Protein AF-A0A2N5TWL6-F1 (afdb_monomer)

pLDDT: mean 75.56, std 17.13, range [39.62, 97.44]

Solvent-accessible surface area (backbone atoms only — not comparable to full-atom values): 13978 Å² total; per-residue (Å²): 141,89,87,80,73,68,68,62,58,56,53,51,53,52,52,51,52,52,50,53,55,50,52,58,57,51,69,76,65,36,68,67,57,56,50,50,53,51,52,51,49,52,54,28,63,77,66,73,46,66,86,82,38,71,69,51,47,62,73,70,51,79,78,61,102,57,103,65,89,71,70,50,68,64,61,54,50,51,50,52,50,51,52,49,51,48,55,58,71,73,41,99,45,65,68,59,52,53,47,63,76,38,37,84,79,45,46,76,77,69,58,65,79,58,70,73,56,57,61,70,65,57,77,73,71,50,74,66,55,50,50,52,51,51,61,70,41,40,67,57,52,54,50,48,51,53,51,51,54,48,50,51,52,38,38,78,72,46,52,53,86,68,28,65,62,75,75,52,84,70,46,73,64,57,49,38,63,69,49,49,51,55,50,52,52,52,51,54,53,49,54,51,51,51,52,51,51,51,50,51,51,52,51,49,52,51,51,51,49,52,51,50,53,50,52,52,52,50,50,51,53,50,50,52,52,51,52,51,51,50,50,53,52,52,59,61,71,77,108

Mean predicted aligned error: 21.71 Å

Foldseek 3Di:
DDPDPPPVVVVVVVVVVVVVVVVVVVVVPPVVVVLVVVLVVLLCVLVVHDCPDPVSCVVPPPDDVPPDPPPPSVVSVVVSVVSVVCVPVVDPPVVVVVCVVCVVVCVVVPPDPPVVVVVVVPPDDDPVNVVVVCVVCVVVVVVVVVVVVVVVVCVVVQNPDVGCVVVDPCDPVNCCVPPVVVVVVVVVVVVVVVVVVVVVVVVVVVVVVVVVVVVVVVVVVVVVVVVVVVVVVVVVVVD

Organism: NCBI:txid200324

Structure (mmCIF, N/CA/C/O backbone):
data_AF-A0A2N5TWL6-F1
#
_entry.id   AF-A0A2N5TWL6-F1
#
loop_
_atom_site.group_PDB
_atom_site.id
_atom_site.type_symbol
_atom_site.label_atom_id
_atom_site.label_alt_id
_atom_site.label_comp_id
_atom_site.label_asym_id
_atom_site.label_entity_id
_atom_site.label_seq_id
_atom_site.pdbx_PDB_ins_code
_atom_site.Cartn_x
_atom_site.Cartn_y
_atom_site.Cartn_z
_atom_site.occupancy
_atom_site.B_iso_or_equiv
_atom_site.auth_seq_id
_atom_site.auth_comp_id
_atom_site.auth_asym_id
_atom_site.auth_atom_id
_atom_site.pdbx_PDB_model_num
ATOM 1 N N . MET A 1 1 ? -27.521 4.608 87.056 1.00 39.62 1 MET A N 1
ATOM 2 C CA . MET A 1 1 ? -28.427 3.922 86.115 1.00 39.62 1 MET A CA 1
ATOM 3 C C . MET A 1 1 ? -28.570 4.838 84.912 1.00 39.62 1 MET A C 1
ATOM 5 O O . MET A 1 1 ? -29.406 5.727 84.935 1.00 39.62 1 MET A O 1
ATOM 9 N N . SER A 1 2 ? -27.660 4.702 83.948 1.00 49.22 2 SER A N 1
ATOM 10 C CA . SER A 1 2 ? -27.522 5.601 82.795 1.00 49.22 2 SER A CA 1
ATOM 11 C C . SER A 1 2 ? -27.322 4.747 81.548 1.00 49.22 2 SER A C 1
ATOM 13 O O . SER A 1 2 ? -26.208 4.605 81.067 1.00 49.22 2 SER A O 1
ATOM 15 N N . GLU A 1 3 ? -28.392 4.115 81.075 1.00 51.06 3 GLU A N 1
ATOM 16 C CA . GLU A 1 3 ? -28.376 3.259 79.882 1.00 51.06 3 GLU A CA 1
ATOM 17 C C . GLU A 1 3 ? -29.678 3.456 79.095 1.00 51.06 3 GLU A C 1
ATOM 19 O O . GLU A 1 3 ? -30.504 2.555 79.030 1.00 51.06 3 GLU A O 1
ATOM 24 N N . HIS A 1 4 ? -29.918 4.657 78.555 1.00 49.12 4 HIS A N 1
ATOM 25 C CA . HIS A 1 4 ? -31.037 4.897 77.620 1.00 49.12 4 HIS A CA 1
ATOM 26 C C . HIS A 1 4 ? -30.707 5.835 76.438 1.00 49.12 4 HIS A C 1
ATOM 28 O O . HIS A 1 4 ? -31.585 6.105 75.631 1.00 49.12 4 HIS A O 1
ATOM 34 N N . SER A 1 5 ? -29.460 6.298 76.267 1.00 53.78 5 SER A N 1
ATOM 35 C CA . SER A 1 5 ? -29.103 7.281 75.214 1.00 53.78 5 SER A CA 1
ATOM 36 C C . SER A 1 5 ? -28.429 6.703 73.960 1.00 53.78 5 SER A C 1
ATOM 38 O O . SER A 1 5 ? -28.051 7.462 73.074 1.00 53.78 5 SER A O 1
ATOM 40 N N . GLN A 1 6 ? -28.250 5.382 73.862 1.00 55.72 6 GLN A N 1
ATOM 41 C CA . GLN A 1 6 ? -27.539 4.755 72.736 1.00 55.72 6 GLN A CA 1
ATOM 42 C C . GLN A 1 6 ? -28.360 4.479 71.454 1.00 55.72 6 GLN A C 1
ATOM 44 O O . GLN A 1 6 ? -27.746 4.528 70.388 1.00 55.72 6 GLN A O 1
ATOM 49 N N . PRO A 1 7 ? -29.690 4.233 71.462 1.00 53.22 7 PRO A N 1
ATOM 50 C CA . PRO A 1 7 ? -30.394 3.918 70.215 1.00 53.22 7 PRO A CA 1
ATOM 51 C C . PRO A 1 7 ? -30.707 5.160 69.361 1.00 53.22 7 PRO A C 1
ATOM 53 O O . PRO A 1 7 ? -30.703 5.059 68.138 1.00 53.22 7 PRO A O 1
ATOM 56 N N . GLU A 1 8 ? -30.902 6.340 69.966 1.00 53.47 8 GLU A N 1
ATOM 57 C CA . GLU A 1 8 ? -31.200 7.572 69.211 1.00 53.47 8 GLU A CA 1
ATOM 58 C C . GLU A 1 8 ? -29.983 8.096 68.433 1.00 53.47 8 GLU A C 1
ATOM 60 O O . GLU A 1 8 ? -30.129 8.570 67.310 1.00 53.47 8 GLU A O 1
ATOM 65 N N . GLN A 1 9 ? -28.762 7.935 68.959 1.00 55.97 9 GLN A N 1
ATOM 66 C CA . GLN A 1 9 ? -27.545 8.358 68.249 1.00 55.97 9 GLN A CA 1
ATOM 67 C C . GLN A 1 9 ? -27.247 7.498 67.013 1.00 55.97 9 GLN A C 1
ATOM 69 O O . GLN A 1 9 ? -26.772 8.022 66.007 1.00 55.97 9 GLN A O 1
ATOM 74 N N . GLN A 1 10 ? -27.567 6.199 67.050 1.00 56.88 10 GLN A N 1
ATOM 75 C CA . GLN A 1 10 ? -27.437 5.327 65.876 1.00 56.88 10 GLN A CA 1
AT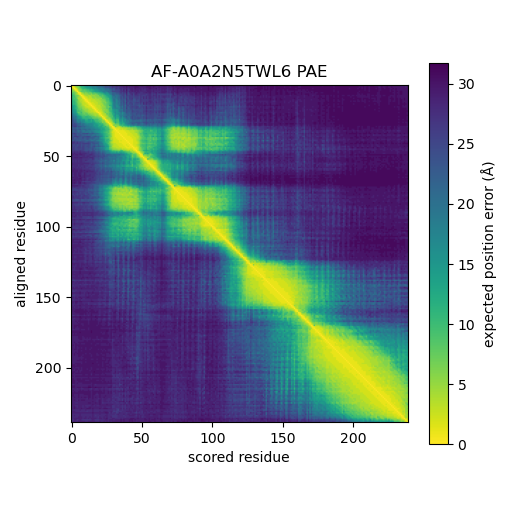OM 76 C C . GLN A 1 10 ? -28.517 5.606 64.826 1.00 56.88 10 GLN A C 1
ATOM 78 O O . GLN A 1 10 ? -28.239 5.526 63.630 1.00 56.88 10 GLN A O 1
ATOM 83 N N . GLN A 1 11 ? -29.724 5.982 65.254 1.00 56.84 11 GLN A N 1
ATOM 84 C CA . GLN A 1 11 ? -30.809 6.331 64.338 1.00 56.84 11 GLN A CA 1
ATOM 85 C C . GLN A 1 11 ? -30.557 7.680 63.645 1.00 56.84 11 GLN A C 1
ATOM 87 O O . GLN A 1 11 ? -30.797 7.805 62.445 1.00 56.84 11 GLN A O 1
ATOM 92 N N . GLN A 1 12 ? -29.976 8.651 64.358 1.00 58.12 12 GLN A N 1
ATOM 93 C CA . GLN A 1 12 ? -29.571 9.935 63.782 1.00 58.12 12 GLN A CA 1
ATOM 94 C C . GLN A 1 12 ? -28.422 9.773 62.769 1.00 58.12 12 GLN A C 1
ATOM 96 O O . GLN A 1 12 ? -28.482 10.335 61.681 1.00 58.12 12 GLN A O 1
ATOM 101 N N . GLN A 1 13 ? -27.428 8.922 63.063 1.00 59.19 13 GLN A N 1
ATOM 102 C CA . GLN A 1 13 ? -26.338 8.619 62.123 1.00 59.19 13 GLN A CA 1
ATOM 103 C C . GLN A 1 13 ? -26.802 7.889 60.855 1.00 59.19 13 GLN A C 1
ATOM 105 O O . GLN A 1 13 ? -26.223 8.096 59.790 1.00 59.19 13 GLN A O 1
ATOM 110 N N . GLN A 1 14 ? -27.838 7.049 60.943 1.00 58.53 14 GLN A N 1
ATOM 111 C CA . GLN A 1 14 ? -28.422 6.398 59.765 1.00 58.53 14 GLN A CA 1
ATOM 112 C C . GLN A 1 14 ? -29.234 7.368 58.901 1.00 58.53 14 GLN A C 1
ATOM 114 O O . GLN A 1 14 ? -29.199 7.252 57.677 1.00 58.53 14 GLN A O 1
ATOM 119 N N . LEU A 1 15 ? -29.925 8.335 59.510 1.00 54.72 15 LEU A N 1
ATOM 120 C CA . LEU A 1 15 ? -30.645 9.384 58.782 1.00 54.72 15 LEU A CA 1
ATOM 121 C C . LEU A 1 15 ? -29.687 10.349 58.073 1.00 54.72 15 LEU A C 1
ATOM 123 O O . LEU A 1 15 ? -29.940 10.700 56.922 1.00 54.72 15 LEU A O 1
ATOM 127 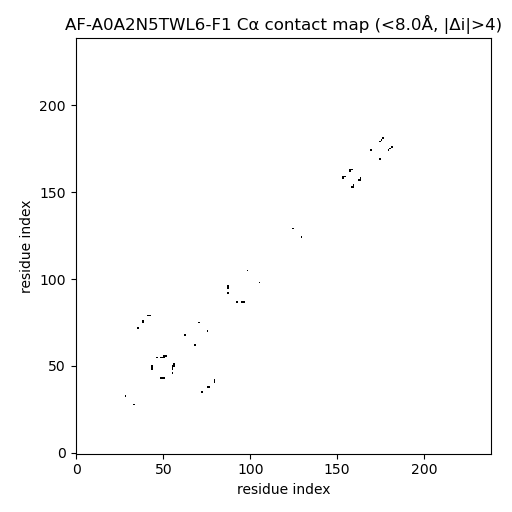N N . ASP A 1 16 ? -28.567 10.704 58.707 1.00 57.06 16 ASP A N 1
ATOM 128 C CA . ASP A 1 16 ? -27.529 11.534 58.085 1.00 57.06 16 ASP A CA 1
ATOM 129 C C . ASP A 1 16 ? -26.815 10.785 56.943 1.00 57.06 16 ASP A C 1
ATOM 131 O O . ASP A 1 16 ? -26.623 11.352 55.870 1.00 57.06 16 ASP A O 1
ATOM 135 N N . GLN A 1 17 ? -26.527 9.481 57.098 1.00 57.66 17 GLN A N 1
ATOM 136 C CA . GLN A 1 17 ? -25.982 8.657 56.003 1.00 57.66 17 GLN A CA 1
ATOM 137 C C . GLN A 1 17 ? -26.957 8.494 54.831 1.00 57.66 17 GLN A C 1
ATOM 139 O O . GLN A 1 17 ? -26.526 8.529 53.678 1.00 57.66 17 GLN A O 1
ATOM 144 N N . GLN A 1 18 ? -28.260 8.344 55.092 1.00 53.06 18 GLN A N 1
ATOM 145 C CA . GLN A 1 18 ? -29.265 8.303 54.025 1.00 53.06 18 GLN A CA 1
ATOM 146 C C . GLN A 1 18 ? -29.435 9.662 53.338 1.00 53.06 18 GLN A C 1
ATOM 148 O O . GLN A 1 18 ? -29.596 9.697 52.120 1.00 53.06 18 GLN A O 1
ATOM 153 N N . GLN A 1 19 ? -29.346 10.777 54.073 1.00 52.88 19 GLN A N 1
ATOM 154 C CA . GLN A 1 19 ? -29.359 12.113 53.471 1.00 52.88 19 GLN A CA 1
ATOM 155 C C . GLN A 1 19 ? -28.101 12.376 52.638 1.00 52.88 19 GLN A C 1
ATOM 157 O O . GLN A 1 19 ? -28.224 12.895 51.533 1.00 52.88 19 GLN A O 1
ATOM 162 N N . GLN A 1 20 ? -26.911 11.960 53.086 1.00 52.44 20 GLN A N 1
ATOM 163 C CA . GLN A 1 20 ? -25.685 12.092 52.289 1.00 52.44 20 GLN A CA 1
ATOM 164 C C . GLN A 1 20 ? -25.743 11.279 50.986 1.00 52.44 20 GLN A C 1
ATOM 166 O O . GLN A 1 20 ? -25.362 11.793 49.938 1.00 52.44 20 GLN A O 1
ATOM 171 N N . GLN A 1 21 ? -26.276 10.053 51.022 1.00 51.03 21 GLN A N 1
ATOM 172 C CA . GLN A 1 21 ? -26.441 9.233 49.813 1.00 51.03 21 GLN A CA 1
ATOM 173 C C . GLN A 1 21 ? -27.509 9.798 48.861 1.00 51.03 21 GLN A C 1
ATOM 175 O O . GLN A 1 21 ? -27.357 9.716 47.645 1.00 51.03 21 GLN A O 1
ATOM 180 N N . GLN A 1 22 ? -28.575 10.414 49.384 1.00 47.75 22 GLN A N 1
ATOM 181 C CA . GLN A 1 22 ? -29.578 11.088 48.550 1.00 47.75 22 GLN A CA 1
ATOM 182 C C . GLN A 1 22 ? -29.048 12.374 47.898 1.00 47.75 22 GLN A C 1
ATOM 184 O O . GLN A 1 22 ? -29.452 12.684 46.779 1.00 47.75 22 GLN A O 1
ATOM 189 N N . ILE A 1 23 ? -28.130 13.097 48.549 1.00 51.53 23 ILE A N 1
ATOM 190 C CA . ILE A 1 23 ? -27.499 14.298 47.979 1.00 51.53 23 ILE A CA 1
ATOM 191 C C . ILE A 1 23 ? -26.569 13.928 46.810 1.00 51.53 23 ILE A C 1
ATOM 193 O O . ILE A 1 23 ? -26.645 14.577 45.770 1.00 51.53 23 ILE A O 1
ATOM 197 N N . GLU A 1 24 ? -25.776 12.852 46.917 1.00 49.75 24 GLU A N 1
ATOM 198 C CA . GLU A 1 24 ? -24.920 12.383 45.807 1.00 49.75 24 GLU A CA 1
ATOM 199 C C . GLU A 1 24 ? -25.730 11.899 44.592 1.00 49.75 24 GLU A C 1
ATOM 201 O O . GLU A 1 24 ? -25.362 12.164 43.447 1.00 49.75 24 GLU A O 1
ATOM 206 N N . HIS A 1 25 ? -26.866 11.226 44.812 1.00 47.62 25 HIS A N 1
ATOM 207 C CA . HIS A 1 25 ? -27.729 10.792 43.710 1.00 47.62 25 HIS A CA 1
ATOM 208 C C . HIS A 1 25 ? -28.444 11.957 43.009 1.00 47.62 25 HIS A C 1
ATOM 210 O O . HIS A 1 25 ? -28.688 11.873 41.807 1.00 47.62 25 HIS A O 1
ATOM 216 N N . HIS A 1 26 ? -28.753 13.051 43.715 1.00 47.81 26 HIS A N 1
ATOM 217 C CA . HIS A 1 26 ? -29.396 14.213 43.097 1.00 47.81 26 HIS A CA 1
ATOM 218 C C . HIS A 1 26 ? -28.419 15.067 42.270 1.00 47.81 26 HIS A C 1
ATOM 220 O O . HIS A 1 26 ? -28.845 15.726 41.325 1.00 47.81 26 HIS A O 1
ATOM 226 N N . GLU A 1 27 ? -27.117 15.009 42.571 1.00 50.25 27 GLU A N 1
ATOM 227 C CA . GLU A 1 27 ? -26.067 15.715 41.821 1.00 50.25 27 GLU A CA 1
ATOM 228 C C . GLU A 1 27 ? -25.809 15.097 40.428 1.00 50.25 27 GLU A C 1
ATOM 230 O O . GLU A 1 27 ? -25.414 15.796 39.495 1.00 50.25 27 GLU A O 1
ATOM 235 N N . LEU A 1 28 ? -26.085 13.795 40.259 1.00 51.31 28 LEU A N 1
ATOM 236 C CA . LEU A 1 28 ? -25.957 13.070 38.984 1.00 51.31 28 LEU A CA 1
ATOM 237 C C . LEU A 1 28 ? -27.175 13.225 38.054 1.00 51.31 28 LEU A C 1
ATOM 239 O O . LEU A 1 28 ? -27.025 13.097 36.840 1.00 51.31 28 LEU A O 1
ATOM 243 N N . ASP A 1 29 ? -28.349 13.533 38.611 1.00 54.31 29 ASP A N 1
ATOM 244 C CA . ASP A 1 29 ? -29.627 13.679 37.896 1.00 54.31 29 ASP A CA 1
ATOM 245 C C . ASP A 1 29 ? -30.066 15.149 37.758 1.00 54.31 29 ASP A C 1
ATOM 247 O O . ASP A 1 29 ? -31.245 15.432 37.536 1.00 54.31 29 ASP A O 1
ATOM 251 N N . ASP A 1 30 ? -29.147 16.113 37.876 1.00 75.50 30 ASP A N 1
ATOM 252 C CA . ASP A 1 30 ? -29.475 17.511 37.596 1.00 75.50 30 ASP A CA 1
ATOM 253 C C . ASP A 1 30 ? -29.694 17.686 36.075 1.00 75.50 30 ASP A C 1
ATOM 255 O O . ASP A 1 30 ? -28.735 17.638 35.286 1.00 75.50 30 ASP A O 1
ATOM 259 N N . PRO A 1 31 ? -30.943 17.902 35.610 1.00 74.81 31 PRO A N 1
ATOM 260 C CA . PRO A 1 31 ? -31.242 18.016 34.184 1.00 74.81 31 PRO A CA 1
ATOM 261 C C . PRO A 1 31 ? -30.517 19.206 33.546 1.00 74.81 31 PRO A C 1
ATOM 263 O O . PRO A 1 31 ? -30.296 19.227 32.333 1.00 74.81 31 PRO A O 1
ATOM 266 N N . THR A 1 32 ? -30.123 20.197 34.351 1.00 75.94 32 THR A N 1
ATOM 267 C CA . THR A 1 32 ? -29.385 21.366 33.875 1.00 75.94 32 THR A CA 1
ATOM 268 C C . THR A 1 32 ? -27.921 21.038 33.583 1.00 75.94 32 THR A C 1
ATOM 270 O O . THR A 1 32 ? -27.389 21.500 32.569 1.00 75.94 32 THR A O 1
ATOM 273 N N . LEU A 1 33 ? -27.300 20.166 34.385 1.00 77.62 33 LEU A N 1
ATOM 274 C CA . LEU A 1 33 ? -25.947 19.657 34.161 1.00 77.62 33 LEU A CA 1
ATOM 275 C C . LEU A 1 33 ? -25.903 18.746 32.930 1.00 77.62 33 LEU A C 1
ATOM 277 O O . LEU A 1 33 ? -25.043 18.914 32.065 1.00 77.62 33 LEU A O 1
ATOM 281 N N . ALA A 1 34 ? -26.867 17.831 32.803 1.00 78.31 34 ALA A N 1
ATOM 282 C CA . ALA A 1 34 ? -26.981 16.958 31.636 1.00 78.31 34 ALA A CA 1
ATOM 283 C C . ALA A 1 34 ? -27.138 17.764 30.331 1.00 78.31 34 ALA A C 1
ATOM 285 O O . ALA A 1 34 ? -26.509 17.450 29.313 1.00 78.31 34 ALA A O 1
ATOM 286 N N . LEU A 1 35 ? -27.934 18.841 30.364 1.00 78.12 35 LEU A N 1
ATOM 287 C CA . LEU A 1 35 ? -28.104 19.737 29.222 1.00 78.12 35 LEU A CA 1
ATOM 288 C C . LEU A 1 35 ? -26.817 20.520 28.908 1.00 78.12 35 LEU A C 1
ATOM 290 O O . LEU A 1 35 ? -26.451 20.621 27.736 1.00 78.12 35 LEU A O 1
ATOM 294 N N . ASP A 1 36 ? -26.099 21.025 29.918 1.00 81.06 36 ASP A N 1
ATOM 295 C CA . ASP A 1 36 ? -24.818 21.719 29.714 1.00 81.06 36 ASP A CA 1
ATOM 296 C C . ASP A 1 36 ? -23.755 20.799 29.100 1.00 81.06 36 ASP A C 1
ATOM 298 O O . ASP A 1 36 ? -23.079 21.179 28.140 1.00 81.06 36 ASP A O 1
ATOM 302 N N . LEU A 1 37 ? -23.638 19.565 29.598 1.00 78.19 37 LEU A N 1
ATOM 303 C CA . LEU A 1 37 ? -22.708 18.568 29.065 1.00 78.19 37 LEU A CA 1
ATOM 304 C C . LEU A 1 37 ? -23.034 18.212 27.614 1.00 78.19 37 LEU A C 1
ATOM 306 O O . LEU A 1 37 ? -22.130 18.114 26.782 1.00 78.19 37 LEU A O 1
ATOM 310 N N . ARG A 1 38 ? -24.320 18.076 27.278 1.00 80.56 38 ARG A N 1
ATOM 311 C CA . ARG A 1 38 ? -24.752 17.794 25.906 1.00 80.56 38 ARG A CA 1
ATOM 312 C C . ARG A 1 38 ? -24.480 18.965 24.962 1.00 80.56 38 ARG A C 1
ATOM 314 O O . ARG A 1 38 ? -23.993 18.742 23.856 1.00 80.56 38 ARG A O 1
ATOM 321 N N . ILE A 1 39 ? -24.743 20.202 25.389 1.00 80.12 39 ILE A N 1
ATOM 322 C CA . ILE A 1 39 ? -24.415 21.409 24.610 1.00 80.12 39 ILE A CA 1
ATOM 323 C C . ILE A 1 39 ? -22.898 21.507 24.405 1.00 80.12 39 ILE A C 1
ATOM 325 O O . ILE A 1 39 ? -22.445 21.754 23.290 1.00 80.12 39 ILE A O 1
ATOM 329 N N . ARG A 1 40 ? -22.106 21.231 25.445 1.00 76.44 40 ARG A N 1
ATOM 330 C CA . ARG A 1 40 ? -20.639 21.206 25.374 1.00 76.44 40 ARG A CA 1
ATOM 331 C C . ARG A 1 40 ? -20.121 20.140 24.407 1.00 76.44 40 ARG A C 1
ATOM 333 O O . ARG A 1 40 ? -19.192 20.407 23.652 1.00 76.44 40 ARG A O 1
ATOM 340 N N . LEU A 1 41 ? -20.725 18.951 24.395 1.00 79.12 41 LEU A N 1
ATOM 341 C CA . LEU A 1 41 ? -20.386 17.893 23.442 1.00 79.12 41 LEU A CA 1
ATOM 342 C C . LEU A 1 41 ? -20.665 18.349 22.006 1.00 79.12 41 LEU A C 1
ATOM 344 O O . LEU A 1 41 ? -19.799 18.200 21.146 1.00 79.12 41 LEU A O 1
ATOM 348 N N . LEU A 1 42 ? -21.831 18.949 21.751 1.00 78.25 42 LEU A N 1
ATOM 349 C CA . LEU A 1 42 ? -22.169 19.483 20.429 1.00 78.25 42 LEU A CA 1
ATOM 350 C C . LEU A 1 42 ? -21.156 20.546 19.978 1.00 78.25 42 LEU A C 1
ATOM 352 O O . LEU A 1 42 ? -20.662 20.473 18.856 1.00 78.25 42 LEU A O 1
ATOM 356 N N . GLU A 1 43 ? -20.777 21.474 20.859 1.00 76.56 43 GLU A N 1
ATOM 357 C CA . GLU A 1 43 ? -19.728 22.468 20.586 1.00 76.56 43 GLU A CA 1
ATOM 358 C C . GLU A 1 43 ? -18.385 21.802 20.208 1.00 76.56 43 GLU A C 1
ATOM 360 O O . GLU A 1 43 ? -17.755 22.217 19.233 1.00 76.56 43 GLU A O 1
ATOM 365 N N . CYS A 1 44 ? -17.968 20.735 20.906 1.00 70.56 44 CYS A N 1
ATOM 366 C CA . CYS A 1 44 ? -16.760 19.960 20.576 1.00 70.56 44 CYS A CA 1
ATOM 367 C C . CYS A 1 44 ? -16.839 19.288 19.199 1.00 70.56 44 CYS A C 1
ATOM 369 O O . CYS A 1 44 ? -15.881 19.345 18.426 1.00 70.56 44 CYS A O 1
ATOM 371 N N . VAL A 1 45 ? -17.978 18.667 18.875 1.00 74.00 45 VAL A N 1
ATOM 372 C CA . VAL A 1 45 ? -18.185 17.970 17.595 1.00 74.00 45 VAL A CA 1
ATOM 373 C C . VAL A 1 45 ? -18.103 18.951 16.426 1.00 74.00 45 VAL A C 1
ATOM 375 O O . VAL A 1 45 ? -17.421 18.670 15.443 1.00 74.00 45 VAL A O 1
ATOM 378 N N . PHE A 1 46 ? -18.728 20.127 16.537 1.00 68.62 46 PHE A N 1
ATOM 379 C CA . PHE A 1 46 ? -18.660 21.147 15.485 1.00 68.62 46 PHE A CA 1
ATOM 380 C C . PHE A 1 46 ? -17.284 21.814 15.378 1.00 68.62 46 PHE A C 1
ATOM 382 O O . PHE A 1 46 ? -16.862 22.177 14.280 1.00 68.62 46 PHE A O 1
ATOM 389 N N . ALA A 1 47 ? -16.572 21.977 16.495 1.00 67.69 47 ALA A N 1
ATOM 390 C CA . ALA A 1 47 ? -15.232 22.558 16.505 1.00 67.69 47 ALA A CA 1
ATOM 391 C C . ALA A 1 47 ? -14.126 21.573 16.081 1.00 67.69 47 ALA A C 1
ATOM 393 O O . ALA A 1 47 ? -13.012 22.013 15.789 1.00 67.69 47 ALA A O 1
ATOM 394 N N . GLY A 1 48 ? -14.417 20.267 16.038 1.00 57.59 48 GLY A N 1
ATOM 395 C CA . GLY A 1 48 ? -13.476 19.225 15.624 1.00 57.59 48 GLY A CA 1
ATOM 396 C C . GLY A 1 48 ? -12.299 19.021 16.584 1.00 57.59 48 GLY A C 1
ATOM 397 O O . GLY A 1 48 ? -11.258 18.520 16.165 1.00 57.59 48 GLY A O 1
ATOM 398 N N . SER A 1 49 ? -12.422 19.427 17.852 1.00 54.34 49 SER A N 1
ATOM 399 C CA . SER A 1 49 ? -11.354 19.298 18.847 1.00 54.34 49 SER A CA 1
ATOM 400 C C . SER A 1 49 ? -11.878 18.819 20.198 1.00 54.34 49 SER A C 1
ATOM 402 O O . SER A 1 49 ? -12.991 19.146 20.611 1.00 54.34 49 SER A O 1
ATOM 404 N N . LEU A 1 50 ? -11.065 18.010 20.888 1.00 52.78 50 LEU A N 1
ATOM 405 C CA . LEU A 1 50 ? -11.347 17.616 22.265 1.00 52.78 50 LEU A CA 1
ATOM 406 C C . LEU A 1 50 ? -11.364 18.865 23.171 1.00 52.78 50 LEU A C 1
ATOM 408 O O . LEU A 1 50 ? -10.569 19.788 22.956 1.00 52.78 50 LEU A O 1
ATOM 412 N N . PRO A 1 51 ? -12.195 18.871 24.232 1.00 53.75 51 PRO A N 1
ATOM 413 C CA . PRO A 1 51 ? -12.357 20.011 25.142 1.00 53.75 51 PRO A CA 1
ATOM 414 C C . PRO A 1 51 ? -11.078 20.410 25.903 1.00 53.75 51 PRO A C 1
ATOM 416 O O . PRO A 1 51 ? -11.074 21.409 26.617 1.00 53.75 51 PRO A O 1
ATOM 419 N N . THR A 1 52 ? -9.989 19.652 25.759 1.00 51.91 52 THR A N 1
ATOM 420 C CA . THR A 1 52 ? -8.694 19.859 26.419 1.00 51.91 52 THR A CA 1
ATOM 421 C C . THR A 1 52 ? -7.759 20.826 25.685 1.00 51.91 52 THR A C 1
ATOM 423 O O . THR A 1 52 ? -6.693 21.146 26.204 1.00 51.91 52 THR A O 1
ATOM 426 N N . SER A 1 53 ? -8.115 21.318 24.492 1.00 48.44 53 SER A N 1
ATOM 427 C CA . SER A 1 53 ? -7.266 22.265 23.755 1.00 48.44 53 SER A CA 1
ATOM 428 C C . SER A 1 53 ? -7.445 23.705 24.258 1.00 48.44 53 SER A C 1
ATOM 430 O O . SER A 1 53 ? -8.554 24.233 24.281 1.00 48.44 53 SER A O 1
ATOM 432 N N . GLU A 1 54 ? -6.361 24.414 24.586 1.00 54.50 54 GLU A N 1
ATOM 433 C CA . GLU A 1 54 ? -6.420 25.838 24.975 1.00 54.50 54 GLU A CA 1
ATOM 434 C C . GLU A 1 54 ? -7.088 26.737 23.913 1.00 54.50 54 GLU A C 1
ATOM 436 O O . GLU A 1 54 ? -7.684 27.770 24.234 1.00 54.50 54 GLU A O 1
ATOM 441 N N . ALA A 1 55 ? -7.028 26.343 22.637 1.00 51.22 55 ALA A N 1
ATOM 442 C CA . ALA A 1 55 ? -7.716 27.028 21.545 1.00 51.22 55 ALA A CA 1
ATOM 443 C C . ALA A 1 55 ? -9.245 26.848 21.608 1.00 51.22 55 ALA A C 1
ATOM 445 O O . ALA A 1 55 ? -9.984 27.751 21.212 1.00 51.22 55 ALA A O 1
ATOM 446 N N . PHE A 1 56 ? -9.716 25.713 22.134 1.00 53.66 56 PHE A N 1
ATOM 447 C CA . PHE A 1 56 ? -11.129 25.427 22.385 1.00 53.66 56 PHE A CA 1
ATOM 448 C C . PHE A 1 56 ? -11.658 26.284 23.539 1.00 53.66 56 PHE A C 1
ATOM 450 O O . PHE A 1 56 ? -12.662 26.983 23.376 1.00 53.66 56 PHE A O 1
ATOM 457 N N . ALA A 1 57 ? -10.912 26.345 24.651 1.00 57.78 57 ALA A N 1
ATOM 458 C CA . ALA A 1 57 ? -11.226 27.237 25.763 1.00 57.78 57 ALA A CA 1
ATOM 459 C C . ALA A 1 57 ? -11.336 28.691 25.280 1.00 57.78 57 ALA A C 1
ATOM 461 O O . ALA A 1 57 ? -12.322 29.351 25.569 1.00 57.78 57 ALA A O 1
ATOM 462 N N . LYS A 1 58 ? -10.408 29.195 24.458 1.00 57.41 58 LYS A N 1
ATOM 463 C CA . LYS A 1 58 ? -10.452 30.590 23.972 1.00 57.41 58 LYS A CA 1
ATOM 464 C C . LYS A 1 58 ? -11.582 30.898 22.977 1.00 57.41 58 LYS A C 1
ATOM 466 O O . LYS A 1 58 ? -12.010 32.046 22.912 1.00 57.41 58 LYS A O 1
ATOM 471 N N . ARG A 1 59 ? -12.068 29.922 22.197 1.00 56.12 59 ARG A N 1
ATOM 472 C CA . ARG A 1 59 ? -13.139 30.148 21.200 1.00 56.12 59 ARG A CA 1
ATOM 473 C C . ARG A 1 59 ? -14.540 30.173 21.808 1.00 56.12 59 ARG A C 1
ATOM 475 O O . ARG A 1 59 ? -15.396 30.892 21.296 1.00 56.12 59 ARG A O 1
ATOM 482 N N . PHE A 1 60 ? -14.764 29.424 22.889 1.00 52.09 60 PHE A N 1
ATOM 483 C CA . PHE A 1 60 ? -16.078 29.315 23.534 1.00 52.09 60 PHE A CA 1
ATOM 484 C C . PHE A 1 60 ? -16.133 29.928 24.940 1.00 52.09 60 PHE A C 1
ATOM 486 O O . PHE A 1 60 ? -17.214 30.320 25.382 1.00 52.09 60 PHE A O 1
ATOM 493 N N . SER A 1 61 ? -14.993 30.124 25.618 1.00 50.66 61 SER A N 1
ATOM 494 C CA . SER A 1 61 ? -14.925 30.979 26.808 1.00 50.66 61 SER A CA 1
ATOM 495 C C . SER A 1 61 ? -14.867 32.441 26.373 1.00 50.66 61 SER A C 1
ATOM 497 O O . SER A 1 61 ? -13.830 33.084 26.243 1.00 50.66 61 SER A O 1
ATOM 499 N N . THR A 1 62 ? -16.038 33.021 26.155 1.00 47.62 62 THR A N 1
ATOM 500 C CA . THR A 1 62 ? -16.163 34.465 26.326 1.00 47.62 62 THR A CA 1
ATOM 501 C C . THR A 1 62 ? -16.165 34.736 27.829 1.00 47.62 62 THR A C 1
ATOM 503 O O . THR A 1 62 ? -17.233 34.844 28.432 1.00 47.62 62 THR A O 1
ATOM 506 N N . VAL A 1 63 ? -14.979 34.743 28.442 1.00 45.44 63 VAL A N 1
ATOM 507 C CA . VAL A 1 63 ? -14.788 35.217 29.816 1.00 45.44 63 VAL A CA 1
ATOM 508 C C . VAL A 1 63 ? -15.043 36.721 29.808 1.00 45.44 63 VAL A C 1
ATOM 510 O O . VAL A 1 63 ? -14.169 37.507 29.447 1.00 45.44 63 VAL A O 1
ATOM 513 N N . ASP A 1 64 ? -16.252 37.126 30.187 1.00 42.03 64 ASP A N 1
ATOM 514 C CA . ASP A 1 64 ? -16.464 38.475 30.696 1.00 42.03 64 ASP A CA 1
ATOM 515 C C . ASP A 1 64 ? -15.879 38.532 32.116 1.00 42.03 64 ASP A C 1
ATOM 517 O O . ASP A 1 64 ? -15.956 37.568 32.876 1.00 42.03 64 ASP A O 1
ATOM 521 N N . ARG A 1 65 ? -15.242 39.656 32.465 1.00 44.12 65 ARG A N 1
ATOM 522 C CA . ARG A 1 65 ? -14.444 39.896 33.691 1.00 44.12 65 ARG A CA 1
ATOM 523 C C . ARG A 1 65 ? -15.212 39.814 35.027 1.00 44.12 65 ARG A C 1
ATOM 525 O O . ARG A 1 65 ? -14.731 40.308 36.040 1.00 44.12 65 ARG A O 1
ATOM 532 N N . SER A 1 66 ? -16.387 39.204 35.050 1.00 40.16 66 SER A N 1
ATOM 533 C CA . SER A 1 66 ? -17.189 38.969 36.244 1.00 40.16 66 SER A CA 1
ATOM 534 C C . SER A 1 66 ? -17.562 37.493 36.243 1.00 40.16 66 SER A C 1
ATOM 536 O O . SER A 1 66 ? -18.271 37.056 35.340 1.00 40.16 66 SER A O 1
ATOM 538 N N . GLY A 1 67 ? -17.010 36.718 37.182 1.00 43.31 67 GLY A N 1
ATOM 539 C CA . GLY A 1 67 ? -17.058 35.250 37.257 1.00 43.31 67 GLY A CA 1
ATOM 540 C C . GLY A 1 67 ? -18.456 34.648 37.427 1.00 43.31 67 GLY A C 1
ATOM 541 O O . GLY A 1 67 ? -18.736 33.982 38.415 1.00 43.31 67 GLY A O 1
ATOM 542 N N . THR A 1 68 ? -19.320 34.856 36.440 1.00 41.75 68 THR A N 1
ATOM 543 C CA . THR A 1 68 ? -20.630 34.231 36.286 1.00 41.75 68 THR A CA 1
ATOM 544 C C . THR A 1 68 ? -20.653 33.593 34.901 1.00 41.75 68 THR A C 1
ATOM 546 O O . THR A 1 68 ? -20.582 34.275 33.882 1.00 41.75 68 THR A O 1
ATOM 549 N N . THR A 1 69 ? -20.675 32.264 34.846 1.00 49.88 69 THR A N 1
ATOM 550 C CA . THR A 1 69 ? -20.641 31.474 33.601 1.00 49.88 69 THR A CA 1
ATOM 551 C C . THR A 1 69 ? -22.008 31.376 32.915 1.00 49.88 69 THR A C 1
ATOM 553 O O . THR A 1 69 ? -22.189 30.597 31.984 1.00 49.88 69 THR A O 1
ATOM 556 N N . SER A 1 70 ? -22.987 32.182 33.322 1.00 49.78 70 SER A N 1
ATOM 557 C CA . SER A 1 70 ? -24.369 32.111 32.852 1.00 49.78 70 SER A CA 1
ATOM 558 C C . SER A 1 70 ? -24.643 33.038 31.665 1.00 49.78 70 SER A C 1
ATOM 560 O O . SER A 1 70 ? -25.598 33.815 31.664 1.00 49.78 70 SER A O 1
ATOM 562 N N . LYS A 1 71 ? -23.879 32.911 30.571 1.00 55.84 71 LYS A N 1
ATOM 563 C CA . LYS A 1 71 ? -24.518 33.198 29.276 1.00 55.84 71 LYS A CA 1
ATOM 564 C C . LYS A 1 71 ? -25.576 32.116 29.106 1.00 55.84 71 LYS A C 1
ATOM 566 O O . LYS A 1 71 ? -25.225 30.942 29.035 1.00 55.84 71 LYS A O 1
ATOM 571 N N . SER A 1 72 ? -26.846 32.528 29.161 1.00 66.69 72 SER A N 1
ATOM 572 C CA . SER A 1 72 ? -28.034 31.665 29.105 1.00 66.69 72 SER A CA 1
ATOM 573 C C . SER A 1 72 ? -27.807 30.490 28.152 1.00 66.69 72 SER A C 1
ATOM 575 O O . SER A 1 72 ? -27.382 30.715 27.018 1.00 66.69 72 SER A O 1
ATOM 577 N N . LEU A 1 73 ? -28.065 29.252 28.594 1.00 66.25 73 LEU A N 1
ATOM 578 C CA . LEU A 1 73 ? -27.910 28.036 27.776 1.00 66.25 73 LEU A CA 1
ATOM 579 C C . LEU A 1 73 ? -28.576 28.190 26.398 1.00 66.25 73 LEU A C 1
ATOM 581 O O . LEU A 1 73 ? -28.055 27.704 25.396 1.00 66.25 73 LEU A O 1
ATOM 585 N N . ALA A 1 74 ? -29.664 28.963 26.342 1.00 72.88 74 ALA A N 1
ATOM 586 C CA . ALA A 1 74 ? -30.346 29.345 25.114 1.00 72.88 74 ALA A CA 1
ATOM 587 C C . ALA A 1 74 ? -29.446 30.107 24.122 1.00 72.88 74 ALA A C 1
ATOM 589 O O . ALA A 1 74 ? -29.445 29.780 22.944 1.00 72.88 74 ALA A O 1
ATOM 590 N N . LEU A 1 75 ? -28.626 31.059 24.582 1.00 76.38 75 LEU A N 1
ATOM 591 C CA . LEU A 1 75 ? -27.706 31.829 23.729 1.00 76.38 75 LEU A CA 1
ATOM 592 C C . LEU A 1 75 ? -26.565 30.964 23.179 1.00 76.38 75 LEU A C 1
ATOM 594 O O . LEU A 1 75 ? -26.075 31.201 22.074 1.00 76.38 75 LEU A O 1
ATOM 598 N N . ARG A 1 76 ? -26.112 29.968 23.952 1.00 74.62 76 ARG A N 1
ATOM 599 C CA . ARG A 1 76 ? -25.101 29.003 23.489 1.00 74.62 76 ARG A CA 1
ATOM 600 C C . ARG A 1 76 ? -25.683 28.069 22.440 1.00 74.62 76 ARG A C 1
ATOM 602 O O . ARG A 1 76 ? -25.084 27.897 21.383 1.00 74.62 76 ARG A O 1
ATOM 609 N N . LEU A 1 77 ? -26.880 27.550 22.692 1.00 79.25 77 LEU A N 1
ATOM 610 C CA . LEU A 1 77 ? -27.610 26.721 21.741 1.00 79.25 77 LEU A CA 1
ATOM 611 C C . LEU A 1 77 ? -27.902 27.490 20.446 1.00 79.25 77 LEU A C 1
ATOM 613 O O . LEU A 1 77 ? -27.630 26.977 19.366 1.00 79.25 77 LEU A O 1
ATOM 617 N N . GLU A 1 78 ? -28.373 28.734 20.534 1.00 82.06 78 GLU A N 1
ATOM 618 C CA . GLU A 1 78 ? -28.630 29.594 19.372 1.00 82.06 78 GLU A CA 1
ATOM 619 C C . GLU A 1 78 ? -27.361 29.812 18.537 1.00 82.06 78 GLU A C 1
ATOM 621 O O . GLU A 1 78 ? -27.397 29.730 17.310 1.00 82.06 78 GLU A O 1
ATOM 626 N N . ARG A 1 79 ? -26.206 29.997 19.190 1.00 81.25 79 ARG A N 1
ATOM 627 C CA . ARG A 1 79 ? -24.914 30.097 18.501 1.00 81.25 79 ARG A CA 1
ATOM 628 C C . ARG A 1 79 ? -24.538 28.803 17.780 1.00 81.25 79 ARG A C 1
ATOM 630 O O . ARG A 1 79 ? -24.092 28.871 16.637 1.00 81.25 79 ARG A O 1
ATOM 637 N N . VAL A 1 80 ? -24.721 27.647 18.419 1.00 80.25 80 VAL A N 1
ATOM 638 C CA . VAL A 1 80 ? -24.466 26.334 17.800 1.00 80.25 80 VAL A CA 1
ATOM 639 C C . VAL A 1 80 ? -25.404 26.106 16.613 1.00 80.25 80 VAL A C 1
ATOM 641 O O . VAL A 1 80 ? -24.959 25.667 15.556 1.00 80.25 80 VAL A O 1
ATOM 644 N N . LEU A 1 81 ? -26.681 26.472 16.738 1.00 82.94 81 LEU A N 1
ATOM 645 C CA . LEU A 1 81 ? -27.643 26.395 15.639 1.00 82.94 81 LEU A CA 1
ATOM 646 C C . LEU A 1 81 ? -27.276 27.326 14.480 1.00 82.94 81 LEU A C 1
ATOM 648 O O . LEU A 1 81 ? -27.340 26.907 13.328 1.00 82.94 81 LEU A O 1
ATOM 652 N N . ALA A 1 82 ? -26.840 28.555 14.758 1.00 81.69 82 ALA A N 1
ATOM 653 C CA . ALA A 1 82 ? -26.367 29.475 13.726 1.00 81.69 82 ALA A CA 1
ATOM 654 C C . ALA A 1 82 ? -25.112 28.932 13.015 1.00 81.69 82 ALA A C 1
ATOM 656 O O . ALA A 1 82 ? -24.988 29.030 11.793 1.00 81.69 82 ALA A O 1
ATOM 657 N N . GLN A 1 83 ? -24.197 28.291 13.750 1.00 79.44 83 GLN A N 1
ATOM 658 C CA . GLN A 1 83 ? -23.040 27.606 13.166 1.00 79.44 83 GLN A CA 1
ATOM 659 C C . GLN A 1 83 ? -23.460 26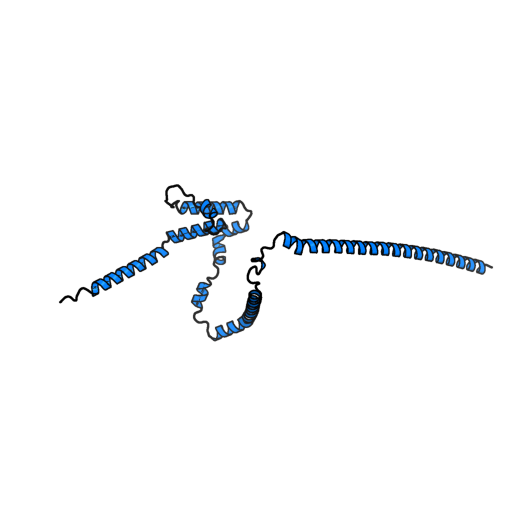.419 12.290 1.00 79.44 83 GLN A C 1
ATOM 661 O O . GLN A 1 83 ? -22.949 26.260 11.187 1.00 79.44 83 GLN A O 1
ATOM 666 N N . LEU A 1 84 ? -24.436 25.626 12.725 1.00 77.50 84 LEU A N 1
ATOM 667 C CA . LEU A 1 84 ? -24.986 24.528 11.934 1.00 77.50 84 LEU A CA 1
ATOM 668 C C . LEU A 1 84 ? -25.638 25.052 10.644 1.00 77.50 84 LEU A C 1
ATOM 670 O O . LEU A 1 84 ? -25.321 24.560 9.563 1.00 77.50 84 LEU A O 1
ATOM 674 N N . ALA A 1 85 ? -26.480 26.083 10.738 1.00 80.94 85 ALA A N 1
ATOM 675 C CA . ALA A 1 85 ? -27.136 26.706 9.588 1.00 80.94 85 ALA A CA 1
ATOM 676 C C . ALA A 1 85 ? -26.115 27.249 8.576 1.00 80.94 85 ALA A C 1
ATOM 678 O O . ALA A 1 85 ? -26.191 26.950 7.389 1.00 80.94 85 ALA A O 1
ATOM 679 N N . THR A 1 86 ? -25.086 27.955 9.051 1.00 81.00 86 THR A N 1
ATOM 680 C CA . THR A 1 86 ? -24.006 28.441 8.177 1.00 81.00 86 THR A CA 1
ATOM 681 C C . THR A 1 86 ? -23.202 27.305 7.541 1.00 81.00 86 THR A C 1
ATOM 683 O O . THR A 1 86 ? -22.859 27.400 6.367 1.00 81.00 86 THR A O 1
ATOM 686 N N . ILE A 1 87 ? -22.920 26.204 8.245 1.00 76.12 87 ILE A N 1
ATOM 687 C CA . ILE A 1 87 ? -22.236 25.033 7.663 1.00 76.12 87 ILE A CA 1
ATOM 688 C C . ILE A 1 87 ? -23.105 24.352 6.597 1.00 76.12 87 ILE A C 1
ATOM 690 O O . ILE A 1 87 ? -22.572 23.910 5.576 1.00 76.12 87 ILE A O 1
ATOM 694 N N . LEU A 1 88 ? -24.419 24.278 6.819 1.00 74.88 88 LEU A N 1
ATOM 695 C CA . LEU A 1 88 ? -25.367 23.737 5.845 1.00 74.88 88 LEU A CA 1
ATOM 696 C C . LEU A 1 88 ? -25.486 24.615 4.593 1.00 74.88 88 LEU A C 1
ATOM 698 O O . LEU A 1 88 ? -25.615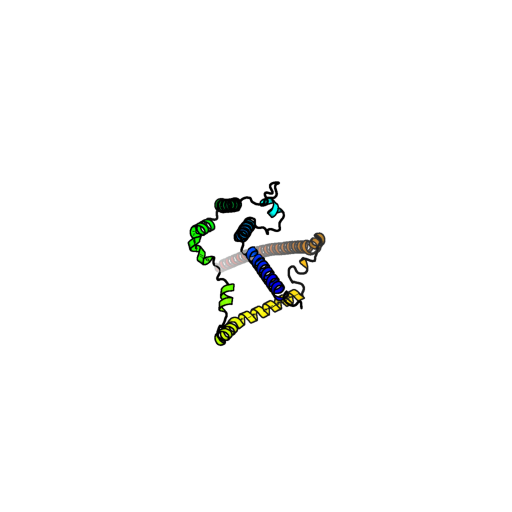 24.069 3.501 1.00 74.88 88 LEU A O 1
ATOM 702 N N . ASP A 1 89 ? -25.416 25.940 4.738 1.00 74.88 89 ASP A N 1
ATOM 703 C CA . ASP A 1 89 ? -25.583 26.880 3.622 1.00 74.88 89 ASP A CA 1
ATOM 704 C C . ASP A 1 89 ? -24.277 27.158 2.854 1.00 74.88 89 ASP A C 1
ATOM 706 O O . ASP A 1 89 ? -24.304 27.437 1.656 1.00 74.88 89 ASP A O 1
ATOM 710 N N . THR A 1 90 ? -23.115 27.092 3.514 1.00 69.56 90 THR A N 1
ATOM 711 C CA . THR A 1 90 ? -21.814 27.446 2.902 1.00 69.56 90 THR A CA 1
ATOM 712 C C . THR A 1 90 ? -21.171 26.316 2.103 1.00 69.56 90 THR A C 1
ATOM 714 O O . THR A 1 90 ? -20.358 26.585 1.216 1.00 69.56 90 THR A O 1
ATOM 717 N N . LYS A 1 91 ? -21.503 25.053 2.394 1.00 65.62 91 LYS A N 1
ATOM 718 C CA . LYS A 1 91 ? -20.990 23.885 1.664 1.00 65.62 91 LYS A CA 1
ATOM 719 C C . LYS A 1 91 ? -22.106 23.283 0.805 1.00 65.62 91 LYS A C 1
ATOM 721 O O . LYS A 1 91 ? -23.199 23.088 1.328 1.00 65.62 91 LYS A O 1
ATOM 726 N N . PRO A 1 92 ? -21.854 22.911 -0.466 1.00 62.31 92 PRO A N 1
ATOM 727 C CA . PRO A 1 92 ? -22.848 22.257 -1.318 1.00 62.31 92 PRO A CA 1
ATOM 728 C C . PRO A 1 92 ? -23.065 20.801 -0.875 1.00 62.31 92 PRO A C 1
ATOM 730 O O . PRO A 1 92 ? -22.636 19.857 -1.529 1.00 62.31 92 PRO A O 1
ATOM 733 N N . ASN A 1 93 ? -23.713 20.615 0.272 1.00 68.12 93 ASN A N 1
ATOM 734 C CA . ASN A 1 93 ? -24.060 19.319 0.841 1.00 68.12 93 ASN A CA 1
ATOM 735 C C . ASN A 1 93 ? -25.581 19.127 0.791 1.00 68.12 93 ASN A C 1
ATOM 737 O O . ASN A 1 93 ? -26.241 18.965 1.819 1.00 68.12 93 ASN A O 1
ATOM 741 N N . ASP A 1 94 ? -26.138 19.111 -0.424 1.00 76.25 94 ASP A N 1
ATOM 742 C CA . ASP A 1 94 ? -27.569 18.868 -0.663 1.00 76.25 94 ASP A CA 1
ATOM 743 C C . ASP A 1 94 ? -28.053 17.561 -0.019 1.00 76.25 94 ASP A C 1
ATOM 745 O O . ASP A 1 94 ? -29.187 17.479 0.451 1.00 76.25 94 ASP A O 1
ATOM 749 N N . ALA A 1 95 ? -27.184 16.548 0.054 1.00 76.81 95 ALA A N 1
ATOM 750 C CA . ALA A 1 95 ? -27.469 15.285 0.727 1.00 76.81 95 ALA A CA 1
ATOM 751 C C . ALA A 1 95 ? -27.708 15.471 2.235 1.00 76.81 95 ALA A C 1
ATOM 753 O O . ALA A 1 95 ? -28.700 14.976 2.762 1.00 76.81 95 ALA A O 1
ATOM 754 N N . ILE A 1 96 ? -26.850 16.238 2.917 1.00 79.12 96 ILE A N 1
ATOM 755 C CA . ILE A 1 96 ? -26.984 16.512 4.355 1.00 79.12 96 ILE A CA 1
ATOM 756 C C . ILE A 1 96 ? -28.206 17.398 4.603 1.00 79.12 96 ILE A C 1
ATOM 758 O O . ILE A 1 96 ? -28.963 17.156 5.537 1.00 79.12 96 ILE A O 1
ATOM 762 N N . ARG A 1 97 ? -28.466 18.377 3.730 1.00 79.62 97 ARG A N 1
ATOM 763 C CA . ARG A 1 97 ? -29.661 19.224 3.819 1.00 79.62 97 ARG A CA 1
ATOM 764 C C . ARG A 1 97 ? -30.952 18.412 3.696 1.00 79.62 97 ARG A C 1
ATOM 766 O O . ARG A 1 97 ? -31.845 18.575 4.521 1.00 79.62 97 ARG A O 1
ATOM 773 N N . ARG A 1 98 ? -31.045 17.515 2.707 1.00 80.69 98 ARG A N 1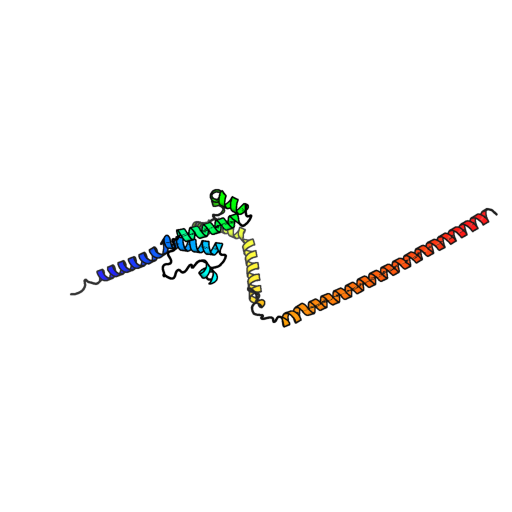
ATOM 774 C CA . ARG A 1 98 ? -32.199 16.610 2.534 1.00 80.69 98 ARG A CA 1
ATOM 775 C C . ARG A 1 98 ? -32.347 15.638 3.701 1.00 80.69 98 ARG A C 1
ATOM 777 O O . ARG A 1 98 ? -33.466 15.362 4.124 1.00 80.69 98 ARG A O 1
ATOM 784 N N . PHE A 1 99 ? -31.226 15.155 4.231 1.00 79.81 99 PHE A N 1
ATOM 785 C CA . PHE A 1 99 ? -31.193 14.274 5.391 1.00 79.81 99 PHE A CA 1
ATOM 786 C C . PHE A 1 99 ? -31.723 14.966 6.655 1.00 79.81 99 PHE A C 1
ATOM 788 O O . PHE A 1 99 ? -32.599 14.417 7.314 1.00 79.81 99 PHE A O 1
ATOM 795 N N . VAL A 1 100 ? -31.266 16.191 6.943 1.00 82.19 100 VAL A N 1
ATOM 796 C CA . VAL A 1 100 ? -31.743 17.007 8.076 1.00 82.19 100 VAL A CA 1
ATOM 797 C C . VAL A 1 100 ? -33.212 17.401 7.901 1.00 82.19 100 VAL A C 1
ATOM 799 O O . VAL A 1 100 ? -33.972 17.358 8.860 1.00 82.19 100 VAL A O 1
ATOM 802 N N . GLN A 1 101 ? -33.643 17.736 6.680 1.00 83.56 101 GLN A N 1
ATOM 803 C CA . GLN A 1 101 ? -35.058 18.010 6.382 1.00 83.56 101 GLN A CA 1
ATOM 804 C C . GLN A 1 101 ? -35.958 16.791 6.597 1.00 83.56 101 GLN A C 1
ATOM 806 O O . GLN A 1 101 ? -37.130 16.949 6.920 1.00 83.56 101 GLN A O 1
ATOM 811 N N . SER A 1 102 ? -35.409 15.591 6.419 1.00 86.88 102 SER A N 1
ATOM 812 C CA . SER A 1 102 ? -36.123 14.323 6.576 1.00 86.88 102 SER A CA 1
ATOM 813 C C . SER A 1 102 ? -35.699 13.604 7.857 1.00 86.88 102 SER A C 1
ATOM 815 O O . SER A 1 102 ? -35.642 12.376 7.872 1.00 86.88 102 SER A O 1
ATOM 817 N N . TYR A 1 103 ? -35.349 14.345 8.914 1.00 82.56 103 TYR A N 1
ATOM 818 C CA . TYR A 1 103 ? -34.826 13.749 10.144 1.00 82.56 103 TYR A CA 1
ATOM 819 C C . TYR A 1 103 ? -35.798 12.725 10.735 1.00 82.56 103 TYR A C 1
ATOM 821 O O . TYR A 1 103 ? -35.380 11.611 11.014 1.00 82.56 103 TYR A O 1
ATOM 829 N N . ASP A 1 104 ? -37.093 13.039 10.804 1.00 83.31 104 ASP A N 1
ATOM 830 C CA . ASP A 1 104 ? -38.116 12.134 11.352 1.00 83.31 104 ASP A CA 1
ATOM 831 C C . ASP A 1 104 ? -38.236 10.818 10.564 1.00 83.31 104 ASP A C 1
ATOM 833 O O . ASP A 1 104 ? -38.530 9.767 11.125 1.00 83.31 104 ASP A O 1
ATOM 837 N N . LEU A 1 105 ? -37.969 10.848 9.253 1.00 84.31 105 LEU A N 1
ATOM 838 C CA . LEU A 1 105 ? -37.972 9.648 8.411 1.00 84.31 105 LEU A CA 1
ATOM 839 C C . LEU A 1 105 ? -36.686 8.825 8.587 1.00 84.31 105 LEU A C 1
ATOM 841 O O . LEU A 1 105 ? -36.702 7.603 8.458 1.00 84.31 105 LEU A O 1
ATOM 845 N N . ASN A 1 106 ? -35.572 9.505 8.859 1.00 76.81 106 ASN A N 1
ATOM 846 C CA . ASN A 1 106 ? -34.255 8.900 9.040 1.00 76.81 106 ASN A CA 1
ATOM 847 C C . ASN A 1 106 ? -33.978 8.506 10.497 1.00 76.81 106 ASN A C 1
ATOM 849 O O . ASN A 1 106 ? -33.033 7.764 10.747 1.00 76.81 106 ASN A O 1
ATOM 853 N N . GLU A 1 107 ? -34.796 8.961 11.447 1.00 79.69 107 GLU A N 1
ATOM 854 C CA . GLU A 1 107 ? -34.681 8.682 12.879 1.00 79.69 107 GLU A CA 1
ATOM 855 C C . GLU A 1 107 ? -34.497 7.181 13.175 1.00 79.69 107 GLU A C 1
ATOM 857 O O . GLU A 1 107 ? -33.545 6.834 13.879 1.00 79.69 107 GLU A O 1
ATOM 862 N N . PRO A 1 108 ? -35.275 6.256 12.573 1.00 78.38 108 PRO A N 1
ATOM 863 C CA . PRO A 1 108 ? -35.134 4.827 12.851 1.00 78.38 108 PRO A CA 1
ATOM 864 C C . PRO A 1 108 ? -33.809 4.229 12.360 1.00 78.38 108 PRO A C 1
ATOM 866 O O . PRO A 1 108 ? -33.402 3.178 12.841 1.00 78.38 108 PRO A O 1
ATOM 869 N N . LEU A 1 109 ? -33.136 4.875 11.402 1.00 74.31 109 LEU A N 1
ATOM 870 C CA . LEU A 1 109 ? -31.847 4.431 10.860 1.00 74.31 109 LEU A CA 1
ATOM 871 C C . LEU A 1 109 ? -30.659 4.927 11.696 1.00 74.31 109 LEU A C 1
ATOM 873 O O . LEU A 1 109 ? -29.545 4.434 11.531 1.00 74.31 109 LEU A O 1
ATOM 877 N N . LEU A 1 110 ? -30.885 5.917 12.563 1.00 74.00 110 LEU A N 1
ATOM 878 C CA . LEU A 1 110 ? -29.858 6.523 13.414 1.00 74.00 110 LEU A CA 1
ATOM 879 C C . LEU A 1 110 ? -29.820 5.921 14.813 1.00 74.00 110 LEU A C 1
ATOM 881 O O . LEU A 1 110 ? -28.799 6.021 15.495 1.00 74.00 110 LEU A O 1
ATOM 885 N N . HIS A 1 111 ? -30.899 5.259 15.222 1.00 71.56 111 HIS A N 1
ATOM 886 C CA . HIS A 1 111 ? -30.888 4.389 16.385 1.00 71.56 111 HIS A CA 1
ATOM 887 C C . HIS A 1 111 ? -30.125 3.115 16.025 1.00 71.56 111 HIS A C 1
ATOM 889 O O . HIS A 1 111 ? -30.688 2.152 15.504 1.00 71.56 111 HIS A O 1
ATOM 895 N N . LEU A 1 112 ? -28.813 3.108 16.279 1.00 60.69 112 LEU A N 1
ATOM 896 C CA . LEU A 1 112 ? -28.061 1.857 16.286 1.00 60.69 112 LEU A CA 1
ATOM 897 C C . LEU A 1 112 ? -28.742 0.916 17.297 1.00 60.69 112 LEU A C 1
ATOM 899 O O . LEU A 1 112 ? -29.076 1.377 18.393 1.00 60.69 112 LEU A O 1
ATOM 903 N N . PRO A 1 113 ? -28.955 -0.374 16.967 1.00 60.41 113 PRO A N 1
ATOM 904 C CA . PRO A 1 113 ? -29.503 -1.335 17.913 1.00 60.41 113 PRO A CA 1
ATOM 905 C C . PRO A 1 113 ? -28.682 -1.271 19.189 1.00 60.41 113 PRO A C 1
ATOM 907 O O . PRO A 1 113 ? -27.482 -1.519 19.140 1.00 60.41 113 PRO A O 1
ATOM 910 N N . ASP A 1 114 ? -29.302 -0.892 20.299 1.00 54.88 114 ASP A N 1
ATOM 911 C CA . ASP A 1 114 ? -28.606 -0.668 21.556 1.00 54.88 114 ASP A CA 1
ATOM 912 C C . ASP A 1 114 ? -27.930 -1.982 21.985 1.00 54.88 114 ASP A C 1
ATOM 914 O O . ASP A 1 114 ? -28.576 -2.930 22.442 1.00 54.88 114 ASP A O 1
ATOM 918 N N . HIS A 1 115 ? -26.615 -2.090 21.771 1.00 52.25 115 HIS A N 1
ATOM 919 C CA . HIS A 1 115 ? -25.862 -3.327 22.015 1.00 52.25 115 HIS A CA 1
ATOM 920 C C . HIS A 1 115 ? -25.915 -3.705 23.505 1.00 52.25 115 HIS A C 1
ATOM 922 O O . HIS A 1 115 ? -25.715 -4.859 23.877 1.00 52.25 115 HIS A O 1
ATOM 928 N N . THR A 1 116 ? -26.232 -2.727 24.360 1.00 52.91 116 THR A N 1
ATOM 929 C CA . THR A 1 116 ? -26.420 -2.891 25.802 1.00 52.91 116 THR A CA 1
ATOM 930 C C . THR A 1 116 ? -27.800 -3.448 26.178 1.00 52.91 116 THR A C 1
ATOM 932 O O . THR A 1 116 ? -27.966 -4.012 27.260 1.00 52.91 116 THR A O 1
ATOM 935 N N . ALA A 1 117 ? -28.799 -3.346 25.296 1.00 48.59 117 ALA A N 1
ATOM 936 C CA . ALA A 1 117 ? -30.099 -3.991 25.471 1.00 48.59 117 ALA A CA 1
ATOM 937 C C . ALA A 1 117 ? -30.066 -5.458 25.008 1.00 48.59 117 ALA A C 1
ATOM 939 O O . ALA A 1 117 ? -30.698 -6.317 25.627 1.00 48.59 117 ALA A O 1
ATOM 940 N N . ALA A 1 118 ? -29.265 -5.770 23.982 1.00 50.44 118 ALA A N 1
ATOM 941 C CA . ALA A 1 118 ? -29.017 -7.146 23.547 1.00 50.44 118 ALA A CA 1
ATOM 942 C C . ALA A 1 118 ? -28.363 -7.997 24.654 1.00 50.44 118 ALA A C 1
ATOM 944 O O . ALA A 1 118 ? -28.695 -9.171 24.811 1.00 50.44 118 ALA A O 1
ATOM 945 N N . THR A 1 119 ? -27.503 -7.404 25.489 1.00 51.84 119 THR A N 1
ATOM 946 C CA . THR A 1 119 ? -26.902 -8.100 26.639 1.00 51.84 119 THR A CA 1
ATOM 947 C C . THR A 1 119 ? -27.858 -8.277 27.821 1.00 51.84 119 THR A C 1
ATOM 949 O O . THR A 1 119 ? -27.724 -9.253 28.556 1.00 51.84 119 THR A O 1
ATOM 952 N N . LYS A 1 120 ? -28.872 -7.414 27.989 1.00 53.47 120 LYS A N 1
ATOM 953 C CA . LYS A 1 120 ? -29.911 -7.580 29.029 1.00 53.47 120 LYS A CA 1
ATOM 954 C C . LYS A 1 120 ? -30.884 -8.726 28.723 1.00 53.47 120 LYS A C 1
ATOM 956 O O . LYS A 1 120 ? -31.348 -9.382 29.650 1.00 53.47 120 LYS A O 1
ATOM 961 N N . ASN A 1 121 ? -31.119 -9.023 27.443 1.00 51.75 121 ASN A N 1
ATOM 962 C CA . ASN A 1 121 ? -31.930 -10.164 26.993 1.00 51.75 121 ASN A CA 1
ATOM 963 C C . ASN A 1 121 ? -31.100 -11.433 26.706 1.00 51.75 121 ASN A C 1
ATOM 965 O O . ASN A 1 121 ? -31.655 -12.455 26.314 1.00 51.75 121 ASN A O 1
ATOM 969 N N . ALA A 1 122 ? -29.782 -11.411 26.940 1.00 55.97 122 ALA A N 1
ATOM 970 C CA . ALA A 1 122 ? -28.901 -12.578 26.795 1.00 55.97 122 ALA A CA 1
ATOM 971 C C . ALA A 1 122 ? -29.085 -13.636 27.909 1.00 55.97 122 ALA A C 1
ATOM 973 O O . ALA A 1 122 ? -28.424 -14.684 27.912 1.00 55.97 122 ALA A O 1
ATOM 974 N N . GLY A 1 123 ? -29.982 -13.373 28.863 1.00 60.72 123 GLY A N 1
ATOM 975 C CA . GLY A 1 123 ? -30.407 -14.320 29.882 1.00 60.72 123 GLY A CA 1
ATOM 976 C C . GLY A 1 123 ? -31.255 -15.437 29.278 1.00 60.72 123 GLY A C 1
ATOM 977 O O . GLY A 1 123 ? -32.469 -15.315 29.202 1.00 60.72 123 GLY A O 1
ATOM 978 N N . SER A 1 124 ? -30.595 -16.544 28.931 1.00 63.16 124 SER A N 1
ATOM 979 C CA . SER A 1 124 ? -31.176 -17.840 28.542 1.00 63.16 124 SER A CA 1
ATOM 980 C C . SER A 1 124 ? -31.421 -18.093 27.047 1.00 63.16 124 SER A C 1
ATOM 982 O O . SER A 1 124 ? -32.468 -18.608 26.668 1.00 63.16 124 SER A O 1
ATOM 984 N N . LEU A 1 125 ? -30.406 -17.890 26.201 1.00 66.44 125 LEU A N 1
ATOM 985 C CA . LEU A 1 125 ? -30.252 -18.782 25.036 1.00 66.44 125 LEU A CA 1
ATOM 986 C C . LEU A 1 125 ? -30.128 -20.231 25.543 1.00 66.44 125 LEU A C 1
ATOM 988 O O . LEU A 1 125 ? -29.354 -20.487 26.473 1.00 66.44 125 LEU A O 1
ATOM 992 N N . GLY A 1 126 ? -30.882 -21.170 24.973 1.00 82.50 126 GLY A N 1
ATOM 993 C CA . GLY A 1 126 ? -30.822 -22.584 25.351 1.00 82.50 126 GLY A CA 1
ATOM 994 C C . GLY A 1 126 ? -29.427 -23.175 25.108 1.00 82.50 126 GLY A C 1
ATOM 995 O O . GLY A 1 126 ? -28.694 -22.713 24.236 1.00 82.50 126 GLY A O 1
ATOM 996 N N . LEU A 1 127 ? -29.034 -24.219 25.850 1.00 82.69 127 LEU A N 1
ATOM 997 C CA . LEU A 1 127 ? -27.711 -24.854 25.685 1.00 82.69 127 LEU A CA 1
ATOM 998 C C . LEU A 1 127 ? -27.454 -25.286 24.225 1.00 82.69 127 LEU A C 1
ATOM 1000 O O . LEU A 1 127 ? -26.338 -25.153 23.734 1.00 82.69 127 LEU A O 1
ATOM 1004 N N . GLY A 1 128 ? -28.498 -25.744 23.525 1.00 85.88 128 GLY A N 1
ATOM 1005 C CA . GLY A 1 128 ? -28.433 -26.106 22.106 1.00 85.88 128 GLY A CA 1
ATOM 1006 C C . GLY A 1 128 ? -28.213 -24.913 21.172 1.00 85.88 128 GLY A C 1
ATOM 1007 O O . GLY A 1 128 ? -27.432 -25.018 20.236 1.00 85.88 128 GLY A O 1
ATOM 1008 N N . GLU A 1 129 ? -28.823 -23.762 21.456 1.00 86.62 129 GLU A N 1
ATOM 1009 C CA . GLU A 1 129 ? -28.627 -22.528 20.679 1.00 86.62 129 GLU A CA 1
ATOM 1010 C C . GLU A 1 129 ? -27.221 -21.969 20.895 1.00 86.62 129 GLU A C 1
ATOM 1012 O O . GLU A 1 129 ? -26.566 -21.552 19.947 1.00 86.6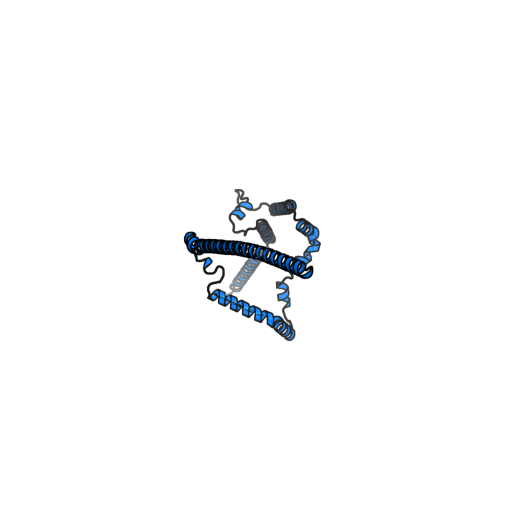2 129 GLU A O 1
ATOM 1017 N N . LYS A 1 130 ? -26.709 -22.041 22.132 1.00 87.50 130 LYS A N 1
ATOM 1018 C CA . LYS A 1 130 ? -25.318 -21.687 22.441 1.00 87.50 130 LYS A CA 1
ATOM 1019 C C . LYS A 1 130 ? -24.330 -22.615 21.733 1.00 87.50 130 LYS A C 1
ATOM 1021 O O . LYS A 1 130 ? -23.348 -22.133 21.186 1.00 87.50 130 LYS A O 1
ATOM 1026 N N . ALA A 1 131 ? -24.585 -23.925 21.726 1.00 86.69 131 ALA A N 1
ATOM 1027 C CA . ALA A 1 131 ? -23.741 -24.883 21.016 1.00 86.69 131 ALA A CA 1
ATOM 1028 C C . ALA A 1 131 ? -23.771 -24.647 19.498 1.00 86.69 131 ALA A C 1
ATOM 1030 O O . ALA A 1 131 ? -22.720 -24.646 18.869 1.00 86.69 131 ALA A O 1
ATOM 1031 N N . SER A 1 132 ? -24.950 -24.376 18.929 1.00 90.06 132 SER A N 1
ATOM 1032 C CA . SER A 1 132 ? -25.096 -24.031 17.511 1.00 90.06 132 SER A CA 1
ATOM 1033 C C . SER A 1 132 ? -24.339 -22.751 17.162 1.00 90.06 132 SER A C 1
ATOM 1035 O O . SER A 1 132 ? -23.611 -22.737 16.179 1.00 90.06 132 SER A O 1
ATOM 1037 N N . LEU A 1 133 ? -24.446 -21.711 17.995 1.00 89.44 133 LEU A N 1
ATOM 1038 C CA . LEU A 1 133 ? -23.738 -20.445 17.799 1.00 89.44 133 LEU A CA 1
ATOM 1039 C C . LEU A 1 133 ? -22.216 -20.619 17.873 1.00 89.44 133 LEU A C 1
ATOM 1041 O O . LEU A 1 133 ? -21.492 -20.015 17.094 1.00 89.44 133 LEU A O 1
ATOM 1045 N N . VAL A 1 134 ? -21.718 -21.450 18.793 1.00 91.00 134 VAL A N 1
ATOM 1046 C CA . VAL A 1 134 ? -20.278 -21.733 18.909 1.00 91.00 134 VAL A CA 1
ATOM 1047 C C . VAL A 1 134 ? -19.762 -22.515 17.701 1.00 91.00 134 VAL A C 1
ATOM 1049 O O . VAL A 1 134 ? -18.663 -22.236 17.239 1.00 91.00 134 VAL A O 1
ATOM 1052 N N . VAL A 1 135 ? -20.540 -23.465 17.176 1.00 92.94 135 VAL A N 1
ATOM 1053 C CA . VAL A 1 135 ? -20.175 -24.207 15.957 1.00 92.94 135 VAL A CA 1
ATOM 1054 C C . VAL A 1 135 ? -20.220 -23.297 14.728 1.00 92.94 135 VAL A C 1
ATOM 1056 O O . VAL A 1 135 ? -19.339 -23.366 13.881 1.00 92.94 135 VAL A O 1
ATOM 1059 N N . GLU A 1 136 ? -21.207 -22.408 14.642 1.00 93.88 136 GLU A N 1
ATOM 1060 C CA . GLU A 1 136 ? -21.309 -21.429 13.556 1.00 93.88 136 GLU A CA 1
ATOM 1061 C C . GLU A 1 136 ? -20.172 -20.397 13.599 1.00 93.88 136 GLU A C 1
ATOM 1063 O O . GLU A 1 136 ? -19.618 -20.050 12.559 1.00 93.88 136 GLU A O 1
ATOM 1068 N N . ALA A 1 137 ? -19.771 -19.966 14.798 1.00 94.06 137 ALA A N 1
ATOM 1069 C CA . ALA A 1 137 ? -18.673 -19.026 15.011 1.00 94.06 137 ALA A CA 1
ATOM 1070 C C . ALA A 1 137 ? -17.278 -19.684 15.032 1.00 94.06 137 ALA A C 1
ATOM 1072 O O . ALA A 1 137 ? -16.276 -18.973 15.096 1.00 94.06 137 ALA A O 1
ATOM 1073 N N . GLU A 1 138 ? -17.171 -21.017 14.974 1.00 95.12 138 GLU A N 1
ATOM 1074 C CA . GLU A 1 138 ? -15.893 -21.746 14.959 1.00 95.12 138 GLU A CA 1
ATOM 1075 C C . GLU A 1 138 ? -14.881 -21.185 13.938 1.00 95.12 138 GLU A C 1
ATOM 1077 O O . GLU A 1 138 ? -13.759 -20.862 14.347 1.00 95.12 138 GLU A O 1
ATOM 1082 N N . PRO A 1 139 ? -15.217 -21.014 12.639 1.00 95.19 139 PRO A N 1
ATOM 1083 C CA . PRO A 1 139 ? -14.253 -20.513 11.662 1.00 95.19 139 PRO A CA 1
ATOM 1084 C C . PRO A 1 139 ? -13.769 -19.095 11.989 1.00 95.19 139 PRO A C 1
ATOM 1086 O O . PRO A 1 139 ? -12.590 -18.792 11.800 1.00 95.19 139 PRO A O 1
ATOM 1089 N N . GLU A 1 140 ? -14.648 -18.243 12.523 1.00 95.88 140 GLU A N 1
ATOM 1090 C CA . GLU A 1 140 ? -14.301 -16.879 12.928 1.00 95.88 140 GLU A CA 1
ATOM 1091 C C . GLU A 1 140 ? -13.375 -16.877 14.148 1.00 95.88 140 GLU A C 1
ATOM 1093 O O . GLU A 1 140 ? -12.396 -16.135 14.175 1.00 95.88 140 GLU A O 1
ATOM 1098 N N . ILE A 1 141 ? -13.625 -17.749 15.129 1.00 95.12 141 ILE A N 1
ATOM 1099 C CA . ILE A 1 141 ? -12.782 -17.896 16.323 1.00 95.12 141 ILE A CA 1
ATOM 1100 C C . ILE A 1 141 ? -11.385 -18.393 15.939 1.00 95.12 141 ILE A C 1
ATOM 1102 O O . ILE A 1 141 ? -10.393 -17.864 16.437 1.00 95.12 141 ILE A O 1
ATOM 1106 N N . VAL A 1 142 ? -11.282 -19.368 15.031 1.00 96.50 142 VAL A N 1
ATOM 1107 C CA . VAL A 1 142 ? -9.988 -19.870 14.536 1.00 96.50 142 VAL A CA 1
ATOM 1108 C C . VAL A 1 142 ? -9.235 -18.784 13.766 1.00 96.50 142 VAL A C 1
ATOM 1110 O O . VAL A 1 142 ? -8.023 -18.622 13.924 1.00 96.50 142 VAL A O 1
ATOM 1113 N N . GLN A 1 143 ? -9.937 -18.003 12.945 1.00 96.88 143 GLN A N 1
ATOM 1114 C CA . GLN A 1 143 ? -9.327 -16.891 12.225 1.00 96.88 143 GLN A CA 1
ATOM 1115 C C . GLN A 1 143 ? -8.855 -15.786 13.178 1.00 96.88 143 GLN A C 1
ATOM 1117 O O . GLN A 1 143 ? -7.755 -15.255 13.007 1.00 96.88 143 GLN A O 1
ATOM 1122 N N . LEU A 1 144 ? -9.655 -15.471 14.197 1.00 96.12 144 LEU A N 1
ATOM 1123 C CA . LEU A 1 144 ? -9.311 -14.503 15.229 1.00 96.12 144 LEU A CA 1
ATOM 1124 C C . LEU A 1 144 ? -8.107 -14.971 16.051 1.00 96.12 144 LEU A C 1
ATOM 1126 O O . LEU A 1 144 ? -7.213 -14.177 16.311 1.00 96.12 144 LEU A O 1
ATOM 1130 N N . GLU A 1 145 ? -8.039 -16.251 16.413 1.00 96.25 145 GLU A N 1
ATOM 1131 C CA . GLU A 1 145 ? -6.895 -16.839 17.118 1.00 96.25 145 GLU A CA 1
ATOM 1132 C C . GLU A 1 145 ? -5.603 -16.692 16.310 1.00 96.25 145 GLU A C 1
ATOM 1134 O O . GLU A 1 145 ? -4.591 -16.222 16.835 1.00 96.25 145 GLU A O 1
ATOM 1139 N N . ARG A 1 146 ? -5.656 -16.986 15.006 1.00 96.38 146 ARG A N 1
ATOM 1140 C CA . ARG A 1 146 ? -4.522 -16.782 14.102 1.00 96.38 146 ARG A CA 1
ATOM 1141 C C . ARG A 1 146 ? -4.103 -15.313 14.033 1.00 96.38 146 ARG A C 1
ATOM 1143 O O . ARG A 1 146 ? -2.907 -15.032 14.082 1.00 96.38 146 ARG A O 1
ATOM 1150 N N . ALA A 1 147 ? -5.064 -14.396 13.927 1.00 94.94 147 ALA A N 1
ATOM 1151 C CA . ALA A 1 147 ? -4.797 -12.961 13.879 1.00 94.94 147 ALA A CA 1
ATOM 1152 C C . ALA A 1 147 ? -4.207 -12.445 15.201 1.00 94.94 147 ALA A C 1
ATOM 1154 O O . ALA A 1 147 ? -3.248 -11.682 15.189 1.00 94.94 147 ALA A O 1
ATOM 1155 N N . LEU A 1 148 ? -4.719 -12.899 16.346 1.00 95.44 148 LEU A N 1
ATOM 1156 C CA . LEU A 1 148 ? -4.188 -12.541 17.662 1.00 95.44 148 LEU A CA 1
ATOM 1157 C C . LEU A 1 148 ? -2.766 -13.071 17.860 1.00 95.44 148 LEU A C 1
ATOM 1159 O O . LEU A 1 148 ? -1.913 -12.338 18.351 1.00 95.44 148 LEU A O 1
ATOM 1163 N N . ARG A 1 149 ? -2.478 -14.297 17.411 1.00 94.94 149 ARG A N 1
ATOM 1164 C CA . ARG A 1 149 ? -1.118 -14.850 17.432 1.00 94.94 149 ARG A CA 1
ATOM 1165 C C . ARG A 1 149 ? -0.170 -14.079 16.511 1.00 94.94 149 ARG A C 1
ATOM 1167 O O . ARG A 1 149 ? 1.000 -13.905 16.837 1.00 94.94 149 ARG A O 1
ATOM 1174 N N . GLU A 1 150 ? -0.652 -13.615 15.361 1.00 94.25 150 GLU A N 1
ATOM 1175 C CA . GLU A 1 150 ? 0.119 -12.741 14.474 1.00 94.25 150 GLU A CA 1
ATOM 1176 C C . GLU A 1 150 ? 0.412 -11.393 15.137 1.00 94.25 150 GLU A C 1
ATOM 1178 O O . GLU A 1 150 ? 1.558 -10.949 15.118 1.00 94.25 150 GLU A O 1
ATOM 1183 N N . ILE A 1 151 ? -0.582 -10.786 15.789 1.00 89.31 151 ILE A N 1
ATOM 1184 C CA . ILE A 1 151 ? -0.413 -9.545 16.551 1.00 89.31 151 ILE A CA 1
ATOM 1185 C C . ILE A 1 151 ? 0.607 -9.739 17.678 1.00 89.31 151 ILE A C 1
ATOM 1187 O O . ILE A 1 151 ? 1.519 -8.932 17.801 1.00 89.31 151 ILE A O 1
ATOM 1191 N N . GLU A 1 152 ? 0.519 -10.823 18.451 1.00 91.56 152 GLU A N 1
ATOM 1192 C CA . GLU A 1 152 ? 1.477 -11.143 19.520 1.00 91.56 152 GLU A CA 1
ATOM 1193 C C . GLU A 1 152 ? 2.898 -11.356 18.975 1.00 91.56 152 GLU A C 1
ATOM 1195 O O . GLU A 1 152 ? 3.889 -10.888 19.540 1.00 91.56 152 GLU A O 1
ATOM 1200 N N . LEU A 1 153 ? 3.024 -12.026 17.830 1.00 92.06 153 LEU A N 1
ATOM 1201 C CA . LEU A 1 153 ? 4.307 -12.210 17.163 1.00 92.06 153 LEU A CA 1
ATOM 1202 C C . LEU A 1 153 ? 4.875 -10.866 16.678 1.00 92.06 153 LEU A C 1
ATOM 1204 O O . LEU A 1 153 ? 6.069 -10.612 16.842 1.00 92.06 153 LEU A O 1
ATOM 1208 N N . LEU A 1 154 ? 4.048 -9.992 16.107 1.00 88.00 154 LEU A N 1
ATOM 1209 C CA . LEU A 1 154 ? 4.464 -8.650 15.695 1.00 88.00 154 LEU A CA 1
ATOM 1210 C C . LEU A 1 154 ? 4.860 -7.792 16.901 1.00 88.00 154 LEU A C 1
ATOM 1212 O O . LEU A 1 154 ? 5.870 -7.089 16.843 1.00 88.00 154 LEU A O 1
ATOM 1216 N N . ASP A 1 155 ? 4.136 -7.911 18.008 1.00 87.62 155 ASP A N 1
ATOM 1217 C CA . ASP A 1 155 ? 4.426 -7.200 19.249 1.00 87.62 155 ASP A CA 1
ATOM 1218 C C . ASP A 1 155 ? 5.738 -7.682 19.890 1.00 87.62 155 ASP A C 1
ATOM 1220 O O . ASP A 1 155 ? 6.620 -6.875 20.179 1.00 87.62 155 ASP A O 1
ATOM 1224 N N . SER A 1 156 ? 5.964 -9.001 19.971 1.00 87.44 156 SER A N 1
ATOM 1225 C CA . SER A 1 156 ? 7.226 -9.577 20.475 1.00 87.44 156 SER A CA 1
ATOM 1226 C C . SER A 1 156 ? 8.453 -9.189 19.641 1.00 87.44 156 SER A C 1
ATOM 1228 O O . SER A 1 156 ? 9.568 -9.104 20.157 1.00 87.44 156 SER A O 1
ATOM 1230 N N . ARG A 1 157 ? 8.264 -8.908 18.347 1.00 82.94 157 ARG A N 1
ATOM 1231 C CA . ARG A 1 157 ? 9.312 -8.380 17.458 1.00 82.94 157 ARG A CA 1
ATOM 1232 C C . ARG A 1 157 ? 9.523 -6.867 17.593 1.00 82.94 157 ARG A C 1
ATOM 1234 O O . ARG A 1 157 ? 10.442 -6.333 16.969 1.00 82.94 157 ARG A O 1
ATOM 1241 N N . GLY A 1 158 ? 8.718 -6.186 18.406 1.00 76.44 158 GLY A N 1
ATOM 1242 C CA . GLY A 1 158 ? 8.784 -4.744 18.623 1.00 76.44 158 GLY A CA 1
ATOM 1243 C C . GLY A 1 158 ? 8.151 -3.929 17.496 1.00 76.44 158 GLY A C 1
ATOM 1244 O O . GLY A 1 158 ? 8.587 -2.807 17.246 1.00 76.44 158 GLY A O 1
ATOM 1245 N N . PHE A 1 159 ? 7.163 -4.493 16.791 1.00 74.75 159 PHE A N 1
ATOM 1246 C CA . PHE A 1 159 ? 6.345 -3.787 15.796 1.00 74.75 159 PHE A CA 1
ATOM 1247 C C . PHE A 1 159 ? 4.992 -3.315 16.353 1.00 74.75 159 PHE A C 1
ATOM 1249 O O . PHE A 1 159 ? 4.151 -2.851 15.587 1.00 74.75 159 PHE A O 1
ATOM 1256 N N . GLY A 1 160 ? 4.766 -3.397 17.668 1.00 73.38 160 GLY A N 1
ATOM 1257 C CA . GLY A 1 160 ? 3.600 -2.783 18.303 1.00 73.38 160 GLY A CA 1
ATOM 1258 C C . GLY A 1 160 ? 3.575 -1.263 18.076 1.00 73.38 160 GLY A C 1
ATOM 1259 O O . GLY A 1 160 ? 4.562 -0.566 18.316 1.00 73.38 160 GLY A O 1
ATOM 1260 N N . GLY A 1 161 ? 2.454 -0.729 17.582 1.00 74.56 161 GLY A N 1
ATOM 1261 C CA . GLY A 1 161 ? 2.292 0.707 17.316 1.00 74.56 161 GLY A CA 1
ATOM 1262 C C . GLY A 1 161 ? 3.153 1.214 16.149 1.00 74.56 161 GLY A C 1
ATOM 1263 O O . GLY A 1 161 ? 3.066 0.700 15.040 1.00 74.56 161 GLY A O 1
ATOM 1264 N N . ALA A 1 162 ? 3.977 2.241 16.382 1.00 65.38 162 ALA A N 1
ATOM 1265 C CA . ALA A 1 162 ? 4.942 2.745 15.394 1.00 65.38 162 ALA A CA 1
ATOM 1266 C C . ALA A 1 162 ? 6.254 1.926 15.365 1.00 65.38 162 ALA A C 1
ATOM 1268 O O . ALA A 1 162 ? 7.192 2.272 14.642 1.00 65.38 162 ALA A O 1
ATOM 1269 N N . GLY A 1 163 ? 6.338 0.852 16.160 1.00 69.75 163 GLY A N 1
ATOM 1270 C CA . GLY A 1 163 ? 7.543 0.049 16.336 1.00 69.75 163 GLY A CA 1
ATOM 1271 C C . GLY A 1 163 ? 8.759 0.899 16.714 1.00 69.75 163 GLY A C 1
ATOM 1272 O O . GLY A 1 163 ? 8.643 1.926 17.378 1.00 69.75 163 GLY A O 1
ATOM 1273 N N . LYS A 1 164 ? 9.937 0.523 16.208 1.00 65.94 164 LYS A N 1
ATOM 1274 C CA . LYS A 1 164 ? 11.191 1.276 16.409 1.00 65.94 164 LYS A CA 1
ATOM 1275 C C . LYS A 1 164 ? 11.231 2.635 15.698 1.00 65.94 164 LYS A C 1
ATOM 1277 O O . LYS A 1 164 ? 12.210 3.356 15.855 1.00 65.94 164 LYS A O 1
ATOM 1282 N N . LEU A 1 165 ? 10.211 2.983 14.903 1.00 63.62 165 LEU A N 1
ATOM 1283 C CA . LEU A 1 165 ? 10.161 4.268 14.202 1.00 63.62 165 LEU A CA 1
ATOM 1284 C C . LEU A 1 165 ? 9.881 5.435 15.155 1.00 63.62 165 LEU A C 1
ATOM 1286 O O . LEU A 1 165 ? 10.306 6.549 14.873 1.00 63.62 165 LEU A O 1
ATOM 1290 N N . ALA A 1 166 ? 9.187 5.192 16.272 1.00 64.75 166 ALA A N 1
ATOM 1291 C CA . ALA A 1 166 ? 8.956 6.224 17.284 1.00 64.75 166 ALA A CA 1
ATOM 1292 C C . ALA A 1 166 ? 10.219 6.545 18.099 1.00 64.75 166 ALA A C 1
ATOM 1294 O O . ALA A 1 166 ? 10.402 7.688 18.509 1.00 64.75 166 ALA A O 1
ATOM 1295 N N . ASP A 1 167 ? 11.087 5.551 18.306 1.00 64.69 167 ASP A N 1
ATOM 1296 C CA . ASP A 1 167 ? 12.323 5.700 19.087 1.00 64.69 167 ASP A CA 1
ATOM 1297 C C . ASP A 1 167 ? 13.495 6.223 18.250 1.00 64.69 167 ASP A C 1
ATOM 1299 O O . ASP A 1 167 ? 14.502 6.703 18.780 1.00 64.69 167 ASP A O 1
ATOM 1303 N N . ALA A 1 168 ? 13.395 6.109 16.929 1.00 61.94 168 ALA A N 1
ATOM 1304 C CA . ALA A 1 168 ? 14.467 6.479 16.037 1.00 61.94 168 ALA A CA 1
ATOM 1305 C C . ALA A 1 168 ? 14.381 7.960 15.662 1.00 61.94 168 ALA A C 1
ATOM 1307 O O . ALA A 1 168 ? 13.691 8.374 14.731 1.00 61.94 168 ALA A O 1
ATOM 1308 N N . ASN A 1 169 ? 15.179 8.760 16.363 1.00 65.44 169 ASN A N 1
ATOM 1309 C CA . ASN A 1 169 ? 15.587 10.085 15.910 1.00 65.44 169 ASN A CA 1
ATOM 1310 C C . ASN A 1 169 ? 16.551 9.949 14.718 1.00 65.44 169 ASN A C 1
ATOM 1312 O O . ASN A 1 169 ? 17.728 10.287 14.838 1.00 65.44 169 ASN A O 1
ATOM 1316 N N . TRP A 1 170 ? 16.086 9.419 13.582 1.00 68.62 170 TRP A N 1
ATOM 1317 C CA . TRP A 1 170 ? 16.879 9.448 12.355 1.00 68.62 170 TRP A CA 1
ATOM 1318 C C . TRP A 1 170 ? 17.130 10.900 11.989 1.00 68.62 170 TRP A C 1
ATOM 1320 O O . TRP A 1 170 ? 16.201 11.670 11.726 1.00 68.62 170 TRP A O 1
ATOM 1330 N N . SER A 1 171 ? 18.399 11.287 11.996 1.00 75.56 171 SER A N 1
ATOM 1331 C CA . SER A 1 171 ? 18.776 12.598 11.493 1.00 75.56 171 SER A CA 1
ATOM 1332 C C . SER A 1 171 ? 18.466 12.665 9.992 1.00 75.56 171 SER A C 1
ATOM 1334 O O . SER A 1 171 ? 18.539 11.662 9.278 1.00 75.56 171 SER A O 1
ATOM 1336 N N . GLN A 1 172 ? 18.117 13.853 9.487 1.00 72.31 172 GLN A N 1
ATOM 1337 C CA . GLN A 1 172 ? 17.904 14.056 8.046 1.00 72.31 172 GLN A CA 1
ATOM 1338 C C . GLN A 1 172 ? 19.127 13.632 7.217 1.00 72.31 172 GLN A C 1
ATOM 1340 O O . GLN A 1 172 ? 18.975 13.199 6.079 1.00 72.31 172 GLN A O 1
ATOM 1345 N N . GLU A 1 173 ? 20.320 13.721 7.804 1.00 75.06 173 GLU A N 1
ATOM 1346 C CA . GLU A 1 173 ? 21.588 13.340 7.189 1.00 75.06 173 GLU A CA 1
ATOM 1347 C C . GLU A 1 173 ? 21.756 11.816 7.094 1.00 75.06 173 GLU A C 1
ATOM 1349 O O . GLU A 1 173 ? 22.125 11.308 6.039 1.00 75.06 173 GLU A O 1
ATOM 1354 N N . GLU A 1 174 ? 21.382 11.061 8.132 1.00 77.75 174 GLU A N 1
ATOM 1355 C CA . GLU A 1 174 ? 21.348 9.593 8.063 1.00 77.75 174 GLU A CA 1
ATOM 1356 C C . GLU A 1 174 ? 20.296 9.091 7.071 1.00 77.75 174 GLU A C 1
ATOM 1358 O O . GLU A 1 174 ? 20.550 8.138 6.337 1.00 77.75 174 GLU A O 1
ATOM 1363 N N . LEU A 1 175 ? 19.126 9.732 7.002 1.00 78.81 175 LEU A N 1
ATOM 1364 C CA . LEU A 1 175 ? 18.086 9.355 6.043 1.00 78.81 175 LEU A CA 1
ATOM 1365 C C . LEU A 1 175 ? 18.521 9.647 4.597 1.00 78.81 175 LEU A C 1
ATOM 1367 O O . LEU A 1 175 ? 18.284 8.839 3.697 1.00 78.81 175 LEU A O 1
ATOM 1371 N N . ALA A 1 176 ? 19.193 10.780 4.376 1.00 78.00 176 ALA A N 1
ATOM 1372 C CA . ALA A 1 176 ? 19.764 11.124 3.080 1.00 78.00 176 ALA A CA 1
ATOM 1373 C C . ALA A 1 176 ? 20.847 10.115 2.665 1.00 78.00 176 ALA A C 1
ATOM 1375 O O . ALA A 1 176 ? 20.762 9.548 1.576 1.00 78.00 176 ALA A O 1
ATOM 1376 N N . ALA A 1 177 ? 21.783 9.801 3.562 1.00 82.12 177 ALA A N 1
ATOM 1377 C CA . ALA A 1 177 ? 22.872 8.870 3.282 1.00 82.12 177 ALA A CA 1
ATOM 1378 C C . ALA A 1 177 ? 22.397 7.421 3.071 1.00 82.12 177 ALA A C 1
ATOM 1380 O O . ALA A 1 177 ? 22.964 6.688 2.263 1.00 82.12 177 ALA A O 1
ATOM 1381 N N . THR A 1 178 ? 21.369 6.977 3.804 1.00 80.00 178 THR A N 1
ATOM 1382 C CA . THR A 1 178 ? 20.908 5.576 3.760 1.00 80.00 178 THR A CA 1
ATOM 1383 C C . THR A 1 178 ? 19.853 5.307 2.696 1.00 80.00 178 THR A C 1
ATOM 1385 O O . THR A 1 178 ? 19.794 4.193 2.179 1.00 80.00 178 THR A O 1
ATOM 1388 N N . VAL A 1 179 ? 19.018 6.294 2.363 1.00 81.75 179 VAL A N 1
ATOM 1389 C CA . VAL A 1 179 ? 17.890 6.107 1.440 1.00 81.75 179 VAL A CA 1
ATOM 1390 C C . VAL A 1 179 ? 18.069 6.926 0.171 1.00 81.75 179 VAL A C 1
ATOM 1392 O O . VAL A 1 179 ? 17.961 6.372 -0.920 1.00 81.75 179 VAL A O 1
ATOM 1395 N N . ALA A 1 180 ? 18.354 8.225 0.278 1.00 83.81 180 ALA A N 1
ATOM 1396 C CA . ALA A 1 180 ? 18.366 9.101 -0.892 1.00 83.81 180 ALA A CA 1
ATOM 1397 C C . ALA A 1 180 ? 19.576 8.845 -1.804 1.00 83.81 180 ALA A C 1
ATOM 1399 O O . ALA A 1 180 ? 19.397 8.670 -3.009 1.00 83.81 180 ALA A O 1
ATOM 1400 N N . ASP A 1 181 ? 20.783 8.756 -1.243 1.00 85.19 181 ASP A N 1
ATOM 1401 C CA . ASP A 1 181 ? 22.006 8.580 -2.035 1.00 85.19 181 ASP A CA 1
ATOM 1402 C C . ASP A 1 181 ? 22.045 7.233 -2.782 1.00 85.19 181 ASP A C 1
ATOM 1404 O O . ASP A 1 181 ? 22.323 7.233 -3.987 1.00 85.19 181 ASP A O 1
ATOM 1408 N N . PRO A 1 182 ? 21.703 6.083 -2.160 1.00 89.81 182 PRO A N 1
ATOM 1409 C CA . PRO A 1 182 ? 21.657 4.811 -2.876 1.00 89.81 182 PRO A CA 1
ATOM 1410 C C . PRO A 1 182 ? 20.557 4.775 -3.938 1.00 89.81 182 PRO A C 1
ATOM 1412 O O . PRO A 1 182 ? 20.767 4.219 -5.015 1.00 89.81 182 PRO A O 1
ATOM 1415 N N . LEU A 1 183 ? 19.396 5.391 -3.680 1.00 89.62 183 LEU A N 1
ATOM 1416 C CA . LEU A 1 183 ? 18.333 5.492 -4.684 1.00 89.62 183 LEU A CA 1
ATOM 1417 C C . LEU A 1 183 ? 18.776 6.330 -5.882 1.00 89.62 183 LEU A C 1
ATOM 1419 O O . LEU A 1 183 ? 18.535 5.930 -7.019 1.00 89.62 183 LEU A O 1
ATOM 1423 N N . GLN A 1 184 ? 19.474 7.440 -5.648 1.00 90.75 184 GLN A N 1
ATOM 1424 C CA . GLN A 1 184 ? 19.990 8.285 -6.720 1.00 90.75 184 GLN A CA 1
ATOM 1425 C C . GLN A 1 184 ? 21.033 7.546 -7.573 1.00 90.75 184 GLN A C 1
ATOM 1427 O O . GLN A 1 184 ? 21.011 7.651 -8.799 1.00 90.75 184 GLN A O 1
ATOM 1432 N N . GLN A 1 185 ? 21.903 6.749 -6.944 1.00 91.44 185 GLN A N 1
ATOM 1433 C CA . GLN A 1 185 ? 22.867 5.894 -7.646 1.00 91.44 185 GLN A CA 1
ATOM 1434 C C . GLN A 1 185 ? 22.177 4.779 -8.450 1.00 91.44 185 GLN A C 1
ATOM 1436 O O . GLN A 1 185 ? 22.558 4.493 -9.589 1.00 91.44 185 GLN A O 1
ATOM 1441 N N . CYS A 1 186 ? 21.129 4.163 -7.900 1.00 92.50 186 CYS A N 1
ATOM 1442 C CA . CYS A 1 186 ? 20.316 3.188 -8.627 1.00 92.50 186 CYS A CA 1
ATOM 1443 C C . CYS A 1 186 ? 19.655 3.820 -9.858 1.00 92.50 186 CYS A C 1
ATOM 1445 O O . CYS A 1 186 ? 19.734 3.255 -10.943 1.00 92.50 186 CYS A O 1
ATOM 1447 N N . ILE A 1 187 ? 19.073 5.013 -9.725 1.00 94.25 187 ILE A N 1
ATOM 1448 C CA . ILE A 1 187 ? 18.459 5.722 -10.855 1.00 94.25 187 ILE A CA 1
ATOM 1449 C C . ILE A 1 187 ? 19.507 6.017 -11.935 1.00 94.25 187 ILE A C 1
ATOM 1451 O O . ILE A 1 187 ? 19.292 5.689 -13.098 1.00 94.25 187 ILE A O 1
ATOM 1455 N N . SER A 1 188 ? 20.682 6.537 -11.562 1.00 93.88 188 SER A N 1
ATOM 1456 C CA . SER A 1 188 ? 21.719 6.858 -12.551 1.00 93.88 188 SER A CA 1
ATOM 1457 C C . SER A 1 188 ? 22.258 5.627 -13.284 1.00 93.88 188 SER A C 1
ATOM 1459 O O . SER A 1 188 ? 22.562 5.698 -14.473 1.00 93.88 188 SER A O 1
ATOM 1461 N N . THR A 1 189 ? 22.383 4.490 -12.591 1.00 95.50 189 THR A N 1
ATOM 1462 C CA . THR A 1 189 ? 22.849 3.240 -13.218 1.00 95.50 189 THR A CA 1
ATOM 1463 C C . THR A 1 189 ? 21.797 2.639 -14.147 1.00 95.50 189 THR A C 1
ATOM 1465 O O . THR A 1 189 ? 22.154 2.109 -15.199 1.00 95.50 189 THR A O 1
ATOM 1468 N N . ILE A 1 190 ? 20.510 2.763 -13.808 1.00 96.19 190 ILE A N 1
ATOM 1469 C CA . ILE A 1 190 ? 19.401 2.371 -14.687 1.00 96.19 190 ILE A CA 1
ATOM 1470 C C . ILE A 1 190 ? 19.408 3.228 -15.957 1.00 96.19 190 ILE A C 1
ATOM 1472 O O . ILE A 1 190 ? 19.420 2.666 -17.050 1.00 96.19 190 ILE A O 1
ATOM 1476 N N . ASP A 1 191 ? 19.511 4.552 -15.833 1.00 96.81 191 ASP A N 1
ATOM 1477 C CA . ASP A 1 191 ? 19.564 5.461 -16.987 1.00 96.81 191 ASP A CA 1
ATOM 1478 C C . ASP A 1 191 ? 20.750 5.150 -17.919 1.00 96.81 191 ASP A C 1
ATOM 1480 O O . ASP A 1 191 ? 20.640 5.212 -19.150 1.00 96.81 191 ASP A O 1
ATOM 1484 N N . GLU A 1 192 ? 21.908 4.801 -17.352 1.00 97.12 192 GLU A N 1
ATOM 1485 C CA . GLU A 1 192 ? 23.085 4.407 -18.130 1.00 97.12 192 GLU A CA 1
ATOM 1486 C C . GLU A 1 192 ? 22.868 3.078 -18.870 1.00 97.12 192 GLU A C 1
ATOM 1488 O O . GLU A 1 192 ? 23.203 2.961 -20.056 1.00 97.12 192 GLU A O 1
ATOM 1493 N N . LEU A 1 193 ? 22.259 2.090 -18.208 1.00 96.50 193 LEU A N 1
ATOM 1494 C CA . LEU A 1 193 ? 21.905 0.813 -18.827 1.00 96.50 193 LEU A CA 1
ATOM 1495 C C . LEU A 1 193 ? 20.863 0.987 -19.937 1.00 96.50 193 LEU A C 1
ATOM 1497 O O . LEU A 1 193 ? 21.018 0.393 -21.006 1.00 96.50 193 LEU A O 1
ATOM 1501 N N . GLU A 1 194 ? 19.854 1.833 -19.736 1.00 97.06 194 GLU A N 1
ATOM 1502 C CA . GLU A 1 194 ? 18.844 2.148 -20.749 1.00 97.06 194 GLU A CA 1
ATOM 1503 C C . GLU A 1 194 ? 19.459 2.837 -21.971 1.00 97.06 194 GLU A C 1
ATOM 1505 O O . GLU A 1 194 ? 19.197 2.449 -23.115 1.00 97.06 194 GLU A O 1
ATOM 1510 N N . ARG A 1 195 ? 20.352 3.812 -21.763 1.00 96.44 195 ARG A N 1
ATOM 1511 C CA . ARG A 1 195 ? 21.104 4.448 -22.858 1.00 96.44 195 ARG A CA 1
ATOM 1512 C C . ARG A 1 195 ? 21.962 3.451 -23.624 1.00 96.44 195 ARG A C 1
ATOM 1514 O O . ARG A 1 195 ? 22.036 3.505 -24.853 1.00 96.44 195 ARG A O 1
ATOM 1521 N N . ARG A 1 196 ? 22.605 2.518 -22.924 1.00 97.00 196 ARG A N 1
ATOM 1522 C CA . ARG A 1 196 ? 23.405 1.475 -23.570 1.00 97.00 196 ARG A CA 1
ATOM 1523 C C . ARG A 1 196 ? 22.529 0.517 -24.378 1.00 97.00 196 ARG A C 1
ATOM 1525 O O . ARG A 1 196 ? 22.889 0.190 -25.507 1.00 97.00 196 ARG A O 1
ATOM 1532 N N . ALA A 1 197 ? 21.392 0.095 -23.831 1.00 96.50 197 ALA A N 1
ATOM 1533 C CA . ALA A 1 197 ? 20.454 -0.795 -24.508 1.00 96.50 197 ALA A CA 1
ATOM 1534 C C . ALA A 1 197 ? 19.852 -0.142 -25.762 1.00 96.50 197 ALA A C 1
ATOM 1536 O O . ALA A 1 197 ? 19.837 -0.752 -26.830 1.00 96.50 197 ALA A O 1
ATOM 1537 N N . THR A 1 198 ? 19.431 1.121 -25.668 1.00 96.88 198 THR A N 1
ATOM 1538 C CA . THR A 1 198 ? 18.890 1.878 -26.810 1.00 96.88 198 THR A CA 1
ATOM 1539 C C . THR A 1 198 ? 19.944 2.136 -27.887 1.00 96.88 198 THR A C 1
ATOM 1541 O O . THR A 1 198 ? 19.652 1.990 -29.072 1.00 96.88 198 THR A O 1
ATOM 1544 N N . SER A 1 199 ? 21.191 2.428 -27.502 1.00 97.06 199 SER A N 1
ATOM 1545 C CA . SER A 1 199 ? 22.311 2.544 -28.447 1.00 97.06 199 SER A CA 1
ATOM 1546 C C . SER A 1 199 ? 22.597 1.223 -29.168 1.00 97.06 199 SER A C 1
ATOM 1548 O O . SER A 1 199 ? 22.756 1.207 -30.387 1.00 97.06 199 SER A O 1
ATOM 1550 N N . MET A 1 200 ? 22.602 0.099 -28.444 1.00 97.44 200 MET A N 1
ATOM 1551 C CA . MET A 1 200 ? 22.780 -1.227 -29.044 1.00 97.44 200 MET A CA 1
ATOM 1552 C C . MET A 1 200 ? 21.635 -1.575 -30.004 1.00 97.44 200 MET A C 1
ATOM 1554 O O . MET A 1 200 ? 21.889 -2.110 -31.081 1.00 97.44 200 MET A O 1
ATOM 1558 N N . LEU A 1 201 ? 20.391 -1.234 -29.653 1.00 97.12 201 LEU A N 1
ATOM 1559 C CA . LEU A 1 201 ? 19.233 -1.434 -30.523 1.00 97.12 201 LEU A CA 1
ATOM 1560 C C . LEU A 1 201 ? 19.329 -0.583 -31.795 1.00 97.12 201 LEU A C 1
ATOM 1562 O O . LEU A 1 201 ? 19.085 -1.085 -32.886 1.00 97.12 201 LEU A O 1
ATOM 1566 N N . SER A 1 202 ? 19.750 0.677 -31.669 1.00 96.00 202 SER A N 1
ATOM 1567 C CA . SER A 1 202 ? 19.966 1.573 -32.810 1.00 96.00 202 SER A CA 1
ATOM 1568 C C . SER A 1 202 ? 21.074 1.069 -33.744 1.00 96.00 202 SER A C 1
ATOM 1570 O O . SER A 1 202 ? 20.925 1.103 -34.964 1.00 96.00 202 SER A O 1
ATOM 1572 N N . GLN A 1 203 ? 22.169 0.542 -33.187 1.00 96.19 203 GLN A N 1
ATOM 1573 C CA . GLN A 1 203 ? 23.233 -0.086 -33.976 1.00 96.19 203 GLN A CA 1
ATOM 1574 C C . GLN A 1 203 ? 22.733 -1.345 -34.686 1.00 96.19 203 GLN A C 1
ATOM 1576 O O . GLN A 1 203 ? 23.031 -1.541 -35.862 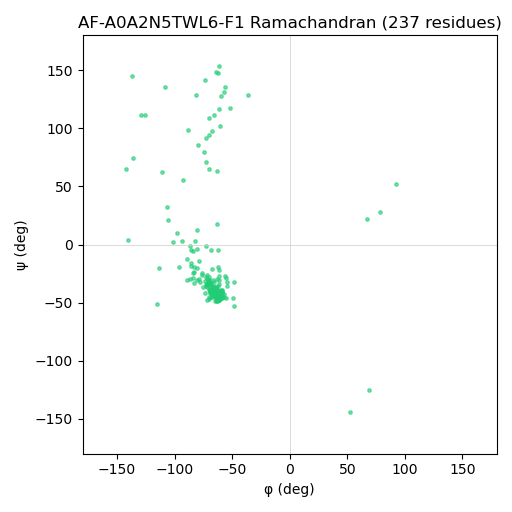1.00 96.19 203 GLN A O 1
ATOM 1581 N N . TYR A 1 204 ? 21.955 -2.183 -33.998 1.00 96.88 204 TYR A N 1
ATOM 1582 C CA . TYR A 1 204 ? 21.358 -3.373 -34.597 1.00 96.88 204 TYR A CA 1
ATOM 1583 C C . TYR A 1 204 ? 20.424 -3.019 -35.760 1.00 96.88 204 TYR A C 1
ATOM 1585 O O . TYR A 1 204 ? 20.528 -3.630 -36.818 1.00 96.88 204 TYR A O 1
ATOM 1593 N N . ASP A 1 205 ? 19.581 -1.999 -35.603 1.00 96.44 205 ASP A N 1
ATOM 1594 C CA . ASP A 1 205 ? 18.685 -1.517 -36.659 1.00 96.44 205 ASP A CA 1
ATOM 1595 C C . ASP A 1 205 ? 19.468 -1.038 -37.895 1.00 96.44 205 ASP A C 1
ATOM 1597 O O . ASP A 1 205 ? 19.176 -1.431 -39.022 1.00 96.44 205 ASP A O 1
ATOM 1601 N N . SER A 1 206 ? 20.564 -0.301 -37.683 1.00 95.25 206 SER A N 1
ATOM 1602 C CA . SER A 1 206 ? 21.485 0.094 -38.758 1.00 95.25 206 SER A CA 1
ATOM 1603 C C . SER A 1 206 ? 22.130 -1.113 -39.456 1.00 95.25 206 SER A C 1
ATOM 1605 O O . SER A 1 206 ? 22.186 -1.166 -40.687 1.00 95.25 206 SER A O 1
ATOM 1607 N N . HIS A 1 207 ? 22.564 -2.125 -38.696 1.00 96.31 207 HIS A N 1
ATOM 1608 C CA . HIS A 1 207 ? 23.105 -3.363 -39.262 1.00 96.31 207 HIS A CA 1
ATOM 1609 C C . HIS A 1 207 ? 22.062 -4.136 -40.076 1.00 96.31 207 HIS A C 1
ATOM 1611 O O . HIS A 1 207 ? 22.392 -4.642 -41.148 1.00 96.31 207 HIS A O 1
ATOM 1617 N N . VAL A 1 208 ? 20.816 -4.216 -39.604 1.00 96.88 208 VAL A N 1
ATOM 1618 C CA . VAL A 1 208 ? 19.714 -4.868 -40.325 1.00 96.88 208 VAL A CA 1
ATOM 1619 C C . VAL A 1 208 ? 19.359 -4.095 -41.592 1.00 96.88 208 VAL A C 1
ATOM 1621 O O . VAL A 1 208 ? 19.150 -4.719 -42.634 1.00 96.88 208 VAL A O 1
ATOM 1624 N N . ASN A 1 209 ? 19.350 -2.762 -41.546 1.00 96.25 209 ASN A N 1
ATOM 1625 C CA . ASN A 1 209 ? 19.126 -1.939 -42.730 1.00 96.25 209 ASN A CA 1
ATOM 1626 C C . ASN A 1 209 ? 20.233 -2.155 -43.775 1.00 96.25 209 ASN A C 1
ATOM 1628 O O . ASN A 1 209 ? 19.932 -2.459 -44.925 1.00 96.25 209 ASN A O 1
ATOM 1632 N N . ALA A 1 210 ? 21.506 -2.121 -43.369 1.00 96.56 210 ALA A N 1
ATOM 1633 C CA . ALA A 1 210 ? 22.629 -2.391 -44.268 1.00 96.56 210 ALA A CA 1
ATOM 1634 C C . ALA A 1 210 ? 22.585 -3.815 -44.856 1.00 96.56 210 ALA A C 1
ATOM 1636 O O . ALA A 1 210 ? 22.841 -4.011 -46.042 1.00 96.56 210 ALA A O 1
ATOM 1637 N N . LEU A 1 211 ? 22.231 -4.822 -44.048 1.00 96.19 211 LEU A N 1
ATOM 1638 C CA . LEU A 1 211 ? 22.066 -6.200 -44.518 1.00 96.19 211 LEU A CA 1
ATOM 1639 C C . LEU A 1 211 ? 20.921 -6.302 -45.536 1.00 96.19 211 LEU A C 1
ATOM 1641 O O . LEU A 1 211 ? 21.062 -6.979 -46.551 1.00 96.19 211 LEU A O 1
ATOM 1645 N N . SER A 1 212 ? 19.814 -5.598 -45.291 1.00 96.38 212 SER A N 1
ATOM 1646 C CA . SER A 1 212 ? 18.663 -5.545 -46.197 1.00 96.38 212 SER A CA 1
ATOM 1647 C C . SER A 1 212 ? 19.021 -4.870 -47.522 1.00 96.38 212 SER A C 1
ATOM 1649 O O . SER A 1 212 ? 18.690 -5.399 -48.579 1.00 96.38 212 SER A O 1
ATOM 1651 N N . GLU A 1 213 ? 19.766 -3.763 -47.491 1.00 95.88 213 GLU A N 1
ATOM 1652 C CA . GLU A 1 213 ? 20.285 -3.102 -48.696 1.00 95.88 213 GLU A CA 1
ATOM 1653 C C . GLU A 1 213 ? 21.210 -4.026 -49.503 1.00 95.88 213 GLU A C 1
ATOM 1655 O O . GLU A 1 213 ? 21.085 -4.110 -50.726 1.00 95.88 213 GLU A O 1
ATOM 1660 N N . ILE A 1 214 ? 22.091 -4.782 -48.834 1.00 96.81 214 ILE A N 1
ATOM 1661 C CA . ILE A 1 214 ? 22.958 -5.767 -49.496 1.00 96.81 214 ILE A CA 1
ATOM 1662 C C . ILE A 1 214 ? 22.117 -6.871 -50.145 1.00 96.81 214 ILE A C 1
ATOM 1664 O O . ILE A 1 214 ? 22.358 -7.199 -51.306 1.00 96.81 214 ILE A O 1
ATOM 1668 N N . PHE A 1 215 ? 21.113 -7.411 -49.451 1.00 96.81 215 PHE A N 1
ATOM 1669 C CA . PHE A 1 215 ? 20.232 -8.434 -50.017 1.00 96.81 215 PHE A CA 1
ATOM 1670 C C . PHE A 1 215 ? 19.456 -7.930 -51.237 1.00 96.81 215 PHE A C 1
ATOM 1672 O O . PHE A 1 215 ? 19.389 -8.642 -52.236 1.00 96.81 215 PHE A O 1
ATOM 1679 N N . VAL A 1 216 ? 18.944 -6.697 -51.204 1.00 96.44 216 VAL A N 1
ATOM 1680 C CA . VAL A 1 216 ? 18.289 -6.074 -52.367 1.00 96.44 216 VAL A CA 1
ATOM 1681 C C . VAL A 1 216 ? 19.280 -5.883 -53.519 1.00 96.44 216 VAL A C 1
ATOM 1683 O O . VAL A 1 216 ? 18.946 -6.151 -54.672 1.00 96.44 216 VAL A O 1
ATOM 1686 N N . SER A 1 217 ? 20.521 -5.477 -53.229 1.00 96.62 217 SER A N 1
ATOM 1687 C CA . SER A 1 217 ? 21.557 -5.344 -54.262 1.00 96.62 217 SER A CA 1
ATOM 1688 C C . SER A 1 217 ? 21.905 -6.688 -54.909 1.00 96.62 217 SER A C 1
ATOM 1690 O O . SER A 1 217 ? 22.081 -6.766 -56.123 1.00 96.62 217 SER A O 1
ATOM 1692 N N . TRP A 1 218 ? 21.953 -7.760 -54.117 1.00 97.12 218 TRP A N 1
ATOM 1693 C CA . TRP A 1 218 ? 22.212 -9.109 -54.607 1.00 97.12 218 TRP A CA 1
ATOM 1694 C C . TRP A 1 218 ? 21.057 -9.640 -55.447 1.00 97.12 218 TRP A C 1
ATOM 1696 O O . TRP A 1 218 ? 21.314 -10.216 -56.497 1.00 97.12 218 TRP A O 1
ATOM 1706 N N . ASP A 1 219 ? 19.812 -9.411 -55.031 1.00 96.31 219 ASP A N 1
ATOM 1707 C CA . ASP A 1 219 ? 18.625 -9.790 -55.803 1.00 96.31 219 ASP A CA 1
ATOM 1708 C C . ASP A 1 219 ? 18.589 -9.078 -57.165 1.00 96.31 219 ASP A C 1
ATOM 1710 O O . ASP A 1 219 ? 18.352 -9.705 -58.196 1.00 96.31 219 ASP A O 1
ATOM 1714 N N . SER A 1 220 ? 18.952 -7.790 -57.200 1.00 95.12 220 SER A N 1
ATOM 1715 C CA . SER A 1 220 ? 19.074 -7.036 -58.452 1.00 95.12 220 SER A CA 1
ATOM 1716 C C . SER A 1 220 ? 20.155 -7.607 -59.373 1.00 95.12 220 SER A C 1
ATOM 1718 O O . SER A 1 220 ? 19.901 -7.780 -60.563 1.00 95.12 220 SER A O 1
ATOM 1720 N N . ILE A 1 221 ? 21.346 -7.912 -58.845 1.00 96.12 221 ILE A N 1
ATOM 1721 C CA . ILE A 1 221 ? 22.444 -8.498 -59.634 1.00 96.12 221 ILE A CA 1
ATOM 1722 C C . ILE A 1 221 ? 22.054 -9.892 -60.140 1.00 96.12 221 ILE A C 1
ATOM 1724 O O . ILE A 1 221 ? 22.332 -10.240 -61.285 1.00 96.12 221 ILE A O 1
ATOM 1728 N N . LEU A 1 222 ? 21.401 -10.701 -59.304 1.00 96.31 222 LEU A N 1
ATOM 1729 C CA . LEU A 1 222 ? 20.963 -12.043 -59.677 1.00 96.31 222 LEU A CA 1
ATOM 1730 C C . LEU A 1 222 ? 19.889 -11.994 -60.771 1.00 96.31 222 LEU A C 1
ATOM 1732 O O . LEU A 1 222 ? 19.966 -12.760 -61.728 1.00 96.31 222 LEU A O 1
ATOM 1736 N N . THR A 1 223 ? 18.949 -11.053 -60.663 1.00 95.75 223 THR A N 1
ATOM 1737 C CA . THR A 1 223 ? 17.924 -10.806 -61.684 1.00 95.75 223 THR A CA 1
ATOM 1738 C C . THR A 1 223 ? 18.558 -10.349 -62.999 1.00 95.75 223 THR A C 1
ATOM 1740 O O . THR A 1 223 ? 18.189 -10.848 -64.058 1.00 95.75 223 THR A O 1
ATOM 1743 N N . GLU A 1 224 ? 19.549 -9.453 -62.958 1.00 96.06 224 GLU A N 1
ATOM 1744 C CA . GLU A 1 224 ? 20.278 -9.007 -64.153 1.00 96.06 224 GLU A CA 1
ATOM 1745 C C . GLU A 1 224 ? 20.995 -10.183 -64.838 1.00 96.06 224 GLU A C 1
ATOM 1747 O O . GLU A 1 224 ? 20.805 -10.419 -66.033 1.00 96.06 224 GLU A O 1
ATOM 1752 N N . LEU A 1 225 ? 21.714 -11.007 -64.069 1.00 95.06 225 LEU A N 1
ATOM 1753 C CA . LEU A 1 225 ? 22.357 -12.219 -64.583 1.00 95.06 225 LEU A CA 1
ATOM 1754 C C . LEU A 1 225 ? 21.348 -13.219 -65.166 1.00 95.06 225 LEU A C 1
ATOM 1756 O O . LEU A 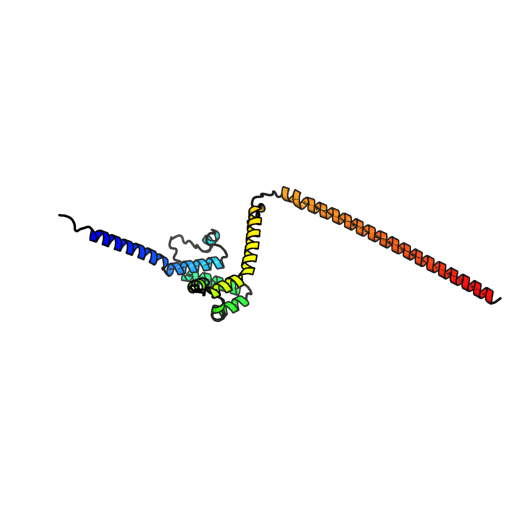1 225 ? 21.617 -13.831 -66.202 1.00 95.06 225 LEU A O 1
ATOM 1760 N N . GLU A 1 226 ? 20.186 -13.393 -64.534 1.00 96.00 226 GLU A N 1
ATOM 1761 C CA . GLU A 1 226 ? 19.113 -14.246 -65.051 1.00 96.00 226 GLU A CA 1
ATOM 1762 C C . GLU A 1 226 ? 18.578 -13.710 -66.388 1.00 96.00 226 GLU A C 1
ATOM 1764 O O . GLU A 1 226 ? 18.420 -14.478 -67.344 1.00 96.00 226 GLU A O 1
ATOM 1769 N N . THR A 1 227 ? 18.373 -12.394 -66.505 1.00 94.44 227 THR A N 1
ATOM 1770 C CA . THR A 1 227 ? 17.946 -11.771 -67.766 1.00 94.44 227 THR A CA 1
ATOM 1771 C C . THR A 1 227 ? 18.988 -11.912 -68.875 1.00 94.44 227 THR A C 1
ATOM 1773 O O . THR A 1 227 ? 18.621 -12.247 -70.005 1.00 94.44 227 THR A O 1
ATOM 1776 N N . ASP A 1 228 ? 20.277 -11.764 -68.562 1.00 94.25 228 ASP A N 1
ATOM 1777 C CA . ASP A 1 228 ? 21.377 -11.943 -69.514 1.00 94.25 228 ASP A CA 1
ATOM 1778 C C . ASP A 1 228 ? 21.483 -13.394 -70.000 1.00 94.25 228 ASP A C 1
ATOM 1780 O O . ASP A 1 228 ? 21.628 -13.655 -71.200 1.00 94.25 228 ASP A O 1
ATOM 1784 N N . ILE A 1 229 ? 21.344 -14.369 -69.094 1.00 94.06 229 ILE A N 1
ATOM 1785 C CA . ILE A 1 229 ? 21.308 -15.794 -69.450 1.00 94.06 229 ILE A CA 1
ATOM 1786 C C . ILE A 1 229 ? 20.095 -16.090 -70.337 1.00 94.06 229 ILE A C 1
ATOM 1788 O O . ILE A 1 229 ? 20.225 -16.796 -71.342 1.00 94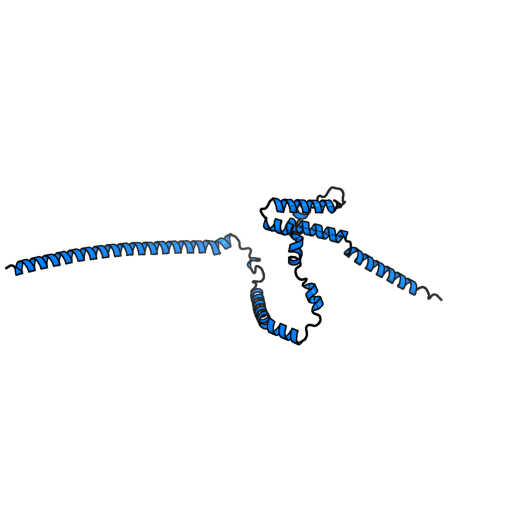.06 229 ILE A O 1
ATOM 1792 N N . HIS A 1 230 ? 18.922 -15.536 -70.016 1.00 92.00 230 HIS A N 1
ATOM 1793 C CA . HIS A 1 230 ? 17.734 -15.681 -70.854 1.00 92.00 230 HIS A CA 1
ATOM 1794 C C . HIS A 1 230 ? 17.923 -15.074 -72.246 1.00 92.00 230 HIS A C 1
ATOM 1796 O O . HIS A 1 230 ? 17.545 -15.710 -73.235 1.00 92.00 230 HIS A O 1
ATOM 1802 N N . ALA A 1 231 ? 18.551 -13.902 -72.347 1.00 90.06 231 ALA A N 1
ATOM 1803 C CA . ALA A 1 231 ? 18.869 -13.268 -73.621 1.00 90.06 231 ALA A CA 1
ATOM 1804 C C . ALA A 1 231 ? 19.840 -14.123 -74.454 1.00 90.06 231 ALA A C 1
ATOM 1806 O O . ALA A 1 231 ? 19.588 -14.377 -75.636 1.00 90.06 231 ALA A O 1
ATOM 1807 N N . LEU A 1 232 ? 20.902 -14.652 -73.835 1.00 91.44 232 LEU A N 1
ATOM 1808 C CA . LEU A 1 232 ? 21.841 -15.575 -74.481 1.00 91.44 232 LEU A CA 1
ATOM 1809 C C . LEU A 1 232 ? 21.154 -16.865 -74.946 1.00 91.44 232 LEU A C 1
ATOM 1811 O O . LEU A 1 232 ? 21.401 -17.345 -76.055 1.00 91.44 232 LEU A O 1
ATOM 1815 N N . HIS A 1 233 ? 20.267 -17.429 -74.125 1.00 87.81 233 HIS A N 1
ATOM 1816 C CA . HIS A 1 233 ? 19.496 -18.619 -74.479 1.00 87.81 233 HIS A CA 1
ATOM 1817 C C . HIS A 1 233 ? 18.534 -18.360 -75.646 1.00 87.81 233 HIS A C 1
ATOM 1819 O O . HIS A 1 233 ? 18.401 -19.221 -76.518 1.00 87.81 233 HIS A O 1
ATOM 1825 N N . ALA A 1 234 ? 17.892 -17.190 -75.697 1.00 86.75 234 ALA A N 1
ATOM 1826 C CA . ALA A 1 234 ? 17.031 -16.797 -76.808 1.00 86.75 234 ALA A CA 1
ATOM 1827 C C . ALA A 1 234 ? 17.832 -16.641 -78.110 1.00 86.75 234 ALA A C 1
ATOM 1829 O O . ALA A 1 234 ? 17.473 -17.257 -79.113 1.00 86.75 234 ALA A O 1
ATOM 1830 N N . ALA A 1 235 ? 18.958 -15.919 -78.071 1.00 87.00 235 ALA A N 1
ATOM 1831 C CA . ALA A 1 235 ? 19.839 -15.728 -79.224 1.00 87.00 235 ALA A CA 1
ATOM 1832 C C . ALA A 1 235 ? 20.389 -17.056 -79.770 1.00 87.00 235 ALA A C 1
ATOM 1834 O O . ALA A 1 235 ? 20.447 -17.265 -80.982 1.00 87.00 235 ALA A O 1
ATOM 1835 N N . LYS A 1 236 ? 20.740 -17.993 -78.878 1.00 83.50 236 LYS A N 1
ATOM 1836 C CA . LYS A 1 236 ? 21.189 -19.338 -79.259 1.00 83.50 236 LYS A CA 1
ATOM 1837 C C . LYS A 1 236 ? 20.083 -20.176 -79.906 1.00 83.50 236 LYS A C 1
ATOM 1839 O O . LYS A 1 236 ? 20.385 -21.046 -80.710 1.00 83.50 236 LYS A O 1
ATOM 1844 N N . ARG A 1 237 ? 18.815 -19.965 -79.543 1.00 72.44 237 ARG A N 1
ATOM 1845 C CA . ARG A 1 237 ? 17.681 -20.755 -80.055 1.00 72.44 237 ARG A CA 1
ATOM 1846 C C . ARG A 1 237 ? 17.170 -20.264 -81.411 1.00 72.44 237 ARG A C 1
ATOM 1848 O O . ARG A 1 237 ? 16.481 -21.010 -82.098 1.00 72.44 237 ARG A O 1
ATOM 1855 N N . THR A 1 238 ? 17.488 -19.026 -81.780 1.00 64.44 238 THR A N 1
ATOM 1856 C CA . THR A 1 238 ? 17.159 -18.429 -83.083 1.00 64.44 238 THR A CA 1
ATOM 1857 C C . THR A 1 238 ? 18.191 -18.713 -84.178 1.00 64.44 238 THR A C 1
ATOM 1859 O O . THR A 1 238 ? 17.991 -18.271 -85.308 1.00 64.44 238 THR A O 1
ATOM 1862 N N . HIS A 1 239 ? 19.275 -19.424 -83.855 1.00 47.62 239 HIS A N 1
ATOM 1863 C CA . HIS A 1 239 ? 20.375 -19.759 -84.758 1.00 47.62 239 HIS A CA 1
ATOM 1864 C C . HIS A 1 239 ? 20.463 -21.268 -85.000 1.00 47.62 239 HIS A C 1
ATOM 1866 O O . HIS A 1 239 ? 20.903 -21.636 -86.113 1.00 47.62 239 HIS A O 1
#

Sequence (239 aa):
MSEHSQPEQQQQQQLDQQQQQQIEHHELDDPTLALDLRIRLLECVFAGSLPTSEAFAKRFSTVDRSGTTSKSLALRLERVLAQLATILDTKPNDAIRRFVQSYDLNEPLLHLPDHTAATKNAGSLGLGEKASLVVEAEPEIVQLERALREIELLDSRGFGGAGKLADANWSQEELAATVADPLQQCISTIDELERRATSMLSQYDSHVNALSEIFVSWDSILTELETDIHALHAAKRTH

Radius of gyration: 44.3 Å; Cα contacts (8 Å, |Δi|>4): 32; chains: 1; bounding box: 62×66×171 Å

Secondary structure (DSSP, 8-state):
----SHHHHHHHHHHHHHHHHHHHHHHHS-HHHHHHHHHHHHHHHHHTS-TT-HHHHHHH----SSS---S-HHHHHHHHHHHHHHHHHHS--HHHHHHHHTHHHHHHHHS---HHHHHHT-TT--HHHHHHHHHHHHHHHHHHHHHHHHHHHHHHTT-STTGGGTT----HHHHIIIIIHHHHHHHHHHHHHHHHHHHHHHHHHHHHHHHHHHHHHHHHHHHHHHHHHHHHHHHHHT-